Protein AF-A0A0A8EAU9-F1 (afdb_monomer)

Radius of gyration: 21.61 Å; Cα contacts (8 Å, |Δi|>4): 165; chains: 1; bounding box: 52×66×48 Å

Structure (mmCIF, N/CA/C/O backbone):
data_AF-A0A0A8EAU9-F1
#
_entry.id   AF-A0A0A8EAU9-F1
#
loop_
_atom_site.group_PDB
_atom_site.id
_atom_site.type_symbol
_atom_site.label_atom_id
_atom_site.label_alt_id
_atom_site.label_comp_id
_atom_site.label_asym_id
_atom_site.label_entity_id
_atom_site.label_seq_id
_atom_site.pdbx_PDB_ins_code
_atom_site.Cartn_x
_atom_site.Cartn_y
_atom_site.Cartn_z
_atom_site.occupancy
_atom_site.B_iso_or_equiv
_atom_site.auth_seq_id
_atom_site.auth_comp_id
_atom_site.auth_asym_id
_atom_site.auth_atom_id
_atom_site.pdbx_PDB_model_num
ATOM 1 N N . MET A 1 1 ? 15.913 -27.232 -8.525 1.00 34.59 1 MET A N 1
ATOM 2 C CA . MET A 1 1 ? 16.476 -26.809 -9.821 1.00 34.59 1 MET A CA 1
ATOM 3 C C . MET A 1 1 ? 15.479 -27.150 -10.914 1.00 34.59 1 MET A C 1
ATOM 5 O O . MET A 1 1 ? 15.459 -28.279 -11.372 1.00 34.59 1 MET A O 1
ATOM 9 N N . THR A 1 2 ? 14.594 -26.209 -11.236 1.00 22.91 2 THR A N 1
ATOM 10 C CA . THR A 1 2 ? 13.975 -26.004 -12.558 1.00 22.91 2 THR A CA 1
ATOM 11 C C . THR A 1 2 ? 13.365 -24.608 -12.467 1.00 22.91 2 THR A C 1
ATOM 13 O O . THR A 1 2 ? 12.235 -24.429 -12.021 1.00 22.91 2 THR A O 1
ATOM 16 N N . GLU A 1 3 ? 14.198 -23.602 -12.732 1.00 26.02 3 GLU A N 1
ATOM 17 C CA . GLU A 1 3 ? 13.740 -22.238 -12.963 1.00 26.02 3 GLU A CA 1
ATOM 18 C C . GLU A 1 3 ? 12.970 -22.238 -14.283 1.00 26.02 3 GLU A C 1
ATOM 20 O O . GLU A 1 3 ? 13.543 -22.488 -15.341 1.00 26.02 3 GLU A O 1
ATOM 25 N N . LEU A 1 4 ? 11.673 -21.945 -14.230 1.00 27.12 4 LEU A N 1
ATOM 26 C CA . LEU A 1 4 ? 10.969 -21.453 -15.406 1.00 27.12 4 LEU A CA 1
ATOM 27 C C . LEU A 1 4 ? 11.327 -19.973 -15.542 1.00 27.12 4 LEU A C 1
ATOM 29 O O . LEU A 1 4 ? 10.641 -19.084 -15.038 1.00 27.12 4 LEU A O 1
ATOM 33 N N . VAL A 1 5 ? 12.470 -19.732 -16.179 1.00 29.09 5 VAL A N 1
ATOM 34 C CA . VAL A 1 5 ? 12.829 -18.427 -16.727 1.00 29.09 5 VAL A CA 1
ATOM 35 C C . VAL A 1 5 ? 11.820 -18.136 -17.837 1.00 29.09 5 VAL A C 1
ATOM 37 O O . VAL A 1 5 ? 11.891 -18.722 -18.912 1.00 29.09 5 VAL A O 1
ATOM 40 N N . SER A 1 6 ? 10.843 -17.267 -17.567 1.00 34.41 6 SER A N 1
ATOM 41 C CA . SER A 1 6 ? 9.979 -16.717 -18.613 1.00 34.41 6 SER A CA 1
ATOM 42 C C . SER A 1 6 ? 10.846 -15.901 -19.570 1.00 34.41 6 SER A C 1
ATOM 44 O O . SER A 1 6 ? 11.352 -14.837 -19.206 1.00 34.41 6 SER A O 1
ATOM 46 N N . GLU A 1 7 ? 11.017 -16.399 -20.791 1.00 37.97 7 GLU A N 1
ATOM 47 C CA . GLU A 1 7 ? 11.496 -15.607 -21.918 1.00 37.97 7 GLU A CA 1
ATOM 48 C C . GLU A 1 7 ? 10.562 -14.402 -22.146 1.00 37.97 7 GLU A C 1
ATOM 50 O O . GLU A 1 7 ? 9.350 -14.487 -21.961 1.00 37.97 7 GLU A O 1
ATOM 55 N N . ALA A 1 8 ? 11.160 -13.274 -22.539 1.00 43.84 8 ALA A N 1
ATOM 56 C CA . ALA A 1 8 ? 10.579 -11.941 -22.736 1.00 43.84 8 ALA A CA 1
ATOM 57 C C . ALA A 1 8 ? 10.183 -11.182 -21.452 1.00 43.84 8 ALA A C 1
ATOM 59 O O . ALA A 1 8 ? 9.202 -11.465 -20.777 1.00 43.84 8 ALA A O 1
ATOM 60 N N . GLY A 1 9 ? 10.947 -10.125 -21.150 1.00 48.34 9 GLY A N 1
ATOM 61 C CA . GLY A 1 9 ? 10.789 -9.239 -19.995 1.00 48.34 9 GLY A CA 1
ATOM 62 C C . GLY A 1 9 ? 9.541 -8.348 -20.006 1.00 48.34 9 GLY A C 1
ATOM 63 O O . GLY A 1 9 ? 9.656 -7.173 -19.653 1.00 48.34 9 GLY A O 1
ATOM 64 N N . THR A 1 10 ? 8.378 -8.891 -20.342 1.00 50.84 10 THR A N 1
ATOM 65 C CA . THR A 1 10 ? 7.077 -8.225 -20.304 1.00 50.84 10 THR A CA 1
ATOM 66 C C . THR A 1 10 ? 6.441 -8.395 -18.919 1.00 50.84 10 THR A C 1
ATOM 68 O O . THR A 1 10 ? 6.521 -9.465 -18.323 1.00 50.84 10 THR A O 1
ATOM 71 N N . VAL A 1 11 ? 5.860 -7.331 -18.365 1.00 57.22 11 VAL A N 1
ATOM 72 C CA . VAL A 1 11 ? 5.109 -7.341 -17.095 1.00 57.22 11 VAL A CA 1
ATOM 73 C C . VAL A 1 11 ? 3.663 -6.992 -17.407 1.00 57.22 11 VAL A C 1
ATOM 75 O O . VAL A 1 11 ? 3.426 -5.942 -17.987 1.00 57.22 11 VAL A O 1
ATOM 78 N N . CYS A 1 12 ? 2.694 -7.817 -17.023 1.00 58.00 12 CYS A N 1
ATOM 79 C CA . CYS A 1 12 ? 1.294 -7.400 -17.086 1.00 58.00 12 CYS A CA 1
ATOM 80 C C . CYS A 1 12 ? 0.979 -6.475 -15.904 1.00 58.00 12 CYS A C 1
ATOM 82 O O . CYS A 1 12 ? 1.277 -6.815 -14.762 1.00 58.00 12 CYS A O 1
ATOM 84 N N . ALA A 1 13 ? 0.390 -5.315 -16.180 1.00 56.53 13 ALA A N 1
ATOM 85 C CA . ALA A 1 13 ? -0.150 -4.405 -15.179 1.00 56.53 13 ALA A CA 1
ATOM 86 C C . ALA A 1 13 ? -1.674 -4.356 -15.299 1.00 56.53 13 ALA A C 1
ATOM 88 O O . ALA A 1 13 ? -2.205 -4.355 -16.407 1.00 56.53 13 ALA A O 1
ATOM 89 N N . LEU A 1 14 ? -2.360 -4.308 -14.161 1.00 52.34 14 LEU A N 1
ATOM 90 C CA . LEU A 1 14 ? -3.796 -4.065 -14.075 1.00 52.34 14 LEU A CA 1
ATOM 91 C C . LEU A 1 14 ? -4.018 -2.558 -13.901 1.00 52.34 14 LEU A C 1
ATOM 93 O O . LEU A 1 14 ? -3.383 -1.933 -13.051 1.00 52.34 14 LEU A O 1
ATOM 97 N N . LEU A 1 15 ? -4.875 -1.969 -14.726 1.00 60.12 15 LEU A N 1
ATOM 98 C CA . LEU A 1 15 ? -5.261 -0.568 -14.644 1.00 60.12 15 LEU A CA 1
ATOM 99 C C . LEU A 1 15 ? -6.450 -0.392 -13.692 1.00 60.12 15 LEU A C 1
ATOM 101 O O . LEU A 1 15 ? -7.157 -1.344 -13.364 1.00 60.12 15 LEU A O 1
ATOM 105 N N . ALA A 1 16 ? -6.679 0.847 -13.252 1.00 49.31 16 ALA A N 1
ATOM 106 C CA . ALA A 1 16 ? -7.751 1.186 -12.312 1.00 49.31 16 ALA A CA 1
ATOM 107 C C . ALA A 1 16 ? -9.165 0.883 -12.849 1.00 49.31 16 ALA A C 1
ATOM 109 O O . ALA A 1 16 ? -10.096 0.737 -12.064 1.00 49.31 16 ALA A O 1
ATOM 110 N N . ASP A 1 17 ? -9.323 0.769 -14.169 1.00 61.16 17 ASP A N 1
ATOM 111 C CA . ASP A 1 17 ? -10.571 0.379 -14.836 1.00 61.16 17 ASP A CA 1
ATOM 112 C C . ASP A 1 17 ? -10.755 -1.148 -14.955 1.00 61.16 17 ASP A C 1
ATOM 114 O O . ASP A 1 17 ? -11.720 -1.610 -15.559 1.00 61.16 17 ASP A O 1
ATOM 118 N N . GLY A 1 18 ? -9.835 -1.940 -14.392 1.00 49.19 18 GLY A N 1
ATOM 119 C CA . GLY A 1 18 ? -9.858 -3.402 -14.436 1.00 49.19 18 GLY A CA 1
ATOM 120 C C . GLY A 1 18 ? -9.267 -4.010 -15.710 1.00 49.19 18 GLY A C 1
ATOM 121 O O . GLY A 1 18 ? -9.204 -5.234 -15.826 1.00 49.19 18 GLY A O 1
ATOM 122 N N . SER A 1 19 ? -8.800 -3.198 -16.663 1.00 58.34 19 SER A N 1
ATOM 123 C CA . SER A 1 19 ? -8.132 -3.698 -17.866 1.00 58.34 19 SER A CA 1
ATOM 124 C C . SER A 1 19 ? -6.674 -4.078 -17.594 1.00 58.34 19 SER A C 1
ATOM 126 O O . SER A 1 19 ? -6.014 -3.525 -16.716 1.00 58.34 19 SER A O 1
ATOM 128 N N . THR A 1 20 ? -6.137 -5.035 -18.354 1.00 59.50 20 THR A N 1
ATOM 129 C CA . THR A 1 20 ? -4.728 -5.441 -18.244 1.00 59.50 20 THR A CA 1
ATOM 130 C C . THR A 1 20 ? -3.912 -4.929 -19.421 1.00 59.50 20 THR A C 1
ATOM 132 O O . THR A 1 20 ? -4.303 -5.109 -20.574 1.00 59.50 20 THR A O 1
ATOM 135 N N . VAL A 1 21 ? -2.730 -4.380 -19.149 1.00 64.75 21 VAL A N 1
ATOM 136 C CA . VAL A 1 21 ? -1.766 -3.943 -20.164 1.00 64.75 21 VAL A CA 1
ATOM 137 C C . VAL A 1 21 ? -0.452 -4.696 -20.031 1.00 64.75 21 VAL A C 1
ATOM 139 O O . VAL A 1 21 ? 0.026 -4.962 -18.933 1.00 64.75 21 VAL A O 1
ATOM 142 N N . SER A 1 22 ? 0.168 -5.024 -21.161 1.00 68.44 22 SER A N 1
ATOM 143 C CA . SER A 1 22 ? 1.513 -5.600 -21.197 1.00 68.44 22 SER A CA 1
ATOM 144 C C . SER A 1 22 ? 2.565 -4.493 -21.260 1.00 68.44 22 SER A C 1
ATOM 146 O O . SER A 1 22 ? 2.610 -3.709 -22.206 1.00 68.44 22 SER A O 1
ATOM 148 N N . LEU A 1 23 ? 3.432 -4.437 -20.256 1.00 66.38 23 LEU A N 1
ATOM 149 C CA . LEU A 1 23 ? 4.527 -3.483 -20.143 1.00 66.38 23 LEU A CA 1
ATOM 150 C C . LEU A 1 23 ? 5.821 -4.106 -20.652 1.00 66.38 23 LEU A C 1
ATOM 152 O O . LEU A 1 23 ? 6.251 -5.147 -20.160 1.00 66.38 23 LEU A O 1
ATOM 156 N N . ARG A 1 24 ? 6.492 -3.420 -21.575 1.00 81.94 24 ARG A N 1
ATOM 157 C CA . ARG A 1 24 ? 7.862 -3.727 -22.008 1.00 81.94 24 ARG A CA 1
ATOM 158 C C . ARG A 1 24 ? 8.808 -2.584 -21.626 1.00 81.94 24 ARG A C 1
ATOM 160 O O . ARG A 1 24 ? 8.339 -1.459 -21.439 1.00 81.94 24 ARG A O 1
ATOM 167 N N . PRO A 1 25 ? 10.132 -2.819 -21.556 1.00 66.81 25 PRO A N 1
ATOM 168 C CA . PRO A 1 25 ? 11.096 -1.730 -21.454 1.00 66.81 25 PRO A CA 1
ATOM 169 C C . PRO A 1 25 ? 10.889 -0.690 -22.567 1.00 66.81 25 PRO A C 1
ATOM 171 O O . PRO A 1 25 ? 10.668 -1.045 -23.731 1.00 66.81 25 PRO A O 1
ATOM 174 N N . ALA A 1 26 ? 10.944 0.590 -22.196 1.00 71.56 26 ALA A N 1
ATOM 175 C CA . ALA A 1 26 ? 10.888 1.694 -23.148 1.00 71.56 26 ALA A CA 1
ATOM 176 C C . ALA A 1 26 ? 12.194 1.761 -23.954 1.00 71.56 26 ALA A C 1
ATOM 178 O O . ALA A 1 26 ? 13.281 1.622 -23.391 1.00 71.56 26 ALA A O 1
ATOM 179 N N . GLY A 1 27 ? 12.080 1.978 -25.264 1.00 79.19 27 GLY A N 1
ATOM 180 C CA . GLY A 1 27 ? 13.208 2.176 -26.173 1.00 79.19 27 GLY A CA 1
ATOM 181 C C . GLY A 1 27 ? 13.329 3.632 -26.643 1.00 79.19 27 GLY A C 1
ATOM 182 O O . GLY A 1 27 ? 12.457 4.453 -26.351 1.00 79.19 27 GLY A O 1
ATOM 183 N N . PRO A 1 28 ? 14.372 3.974 -27.422 1.00 76.56 28 PRO A N 1
ATOM 184 C CA . PRO A 1 28 ? 14.589 5.340 -27.913 1.00 76.56 28 PRO A CA 1
ATOM 185 C C . PRO A 1 28 ? 13.398 5.928 -28.691 1.00 76.56 28 PRO A C 1
ATOM 187 O O . PRO A 1 28 ? 13.113 7.118 -28.576 1.00 76.56 28 PRO A O 1
ATOM 190 N N . ALA A 1 29 ? 12.660 5.089 -29.425 1.00 84.56 29 ALA A N 1
ATOM 191 C CA . ALA A 1 29 ? 11.475 5.493 -30.186 1.00 84.56 29 ALA A CA 1
ATOM 192 C C . ALA A 1 29 ? 10.285 5.926 -29.303 1.00 84.56 29 ALA A C 1
ATOM 194 O O . ALA A 1 29 ? 9.389 6.624 -29.770 1.00 84.56 29 ALA A O 1
ATOM 195 N N . ASP A 1 30 ? 10.271 5.548 -28.021 1.00 83.88 30 ASP A N 1
ATOM 196 C CA . ASP A 1 30 ? 9.188 5.887 -27.095 1.00 83.88 30 ASP A CA 1
ATOM 197 C C . ASP A 1 30 ? 9.385 7.279 -26.447 1.00 83.88 30 ASP A C 1
ATOM 199 O O . ASP A 1 30 ? 8.501 7.754 -25.732 1.00 83.88 30 ASP A O 1
ATOM 203 N N . ARG A 1 31 ? 10.517 7.963 -26.702 1.00 70.62 31 ARG A N 1
ATOM 204 C CA . ARG A 1 31 ? 10.940 9.196 -26.005 1.00 70.62 31 ARG A CA 1
ATOM 205 C C . ARG A 1 31 ? 9.863 10.278 -25.965 1.00 70.62 31 ARG A C 1
ATOM 207 O O . ARG A 1 31 ? 9.555 10.789 -24.893 1.00 70.62 31 ARG A O 1
ATOM 214 N N . GLU A 1 32 ? 9.279 10.628 -27.106 1.00 77.62 32 GLU A N 1
ATOM 215 C CA . GLU A 1 32 ? 8.253 11.677 -27.152 1.00 77.62 32 GLU A CA 1
ATOM 216 C C . GLU A 1 32 ? 6.975 11.288 -26.409 1.00 77.62 32 GLU A C 1
ATOM 218 O O . GLU A 1 32 ? 6.353 12.125 -25.759 1.00 77.62 32 GLU A O 1
ATOM 223 N N . ARG A 1 33 ? 6.582 10.011 -26.479 1.00 76.31 33 ARG A N 1
ATOM 224 C CA . ARG A 1 33 ? 5.406 9.503 -25.762 1.00 76.31 33 ARG A CA 1
ATOM 225 C C . ARG A 1 33 ? 5.619 9.564 -24.252 1.00 76.31 33 ARG A C 1
ATOM 227 O O . ARG A 1 33 ? 4.712 9.964 -23.533 1.00 76.31 33 ARG A O 1
ATOM 234 N N . VAL A 1 34 ? 6.821 9.227 -23.786 1.00 74.56 34 VAL A N 1
ATOM 235 C CA . VAL A 1 34 ? 7.189 9.307 -22.366 1.00 74.56 34 VAL A CA 1
ATOM 236 C C . VAL A 1 34 ? 7.216 10.755 -21.870 1.00 74.56 34 VAL A C 1
ATOM 238 O O . VAL A 1 34 ? 6.764 11.012 -20.758 1.00 74.56 34 VAL A O 1
ATOM 241 N N . LEU A 1 35 ? 7.705 11.698 -22.682 1.00 72.94 35 LEU A N 1
ATOM 242 C CA . LEU A 1 35 ? 7.711 13.123 -22.330 1.00 72.94 35 LEU A CA 1
ATOM 243 C C . LEU A 1 35 ? 6.292 13.696 -22.253 1.00 72.94 35 LEU A C 1
ATOM 245 O O . LEU A 1 35 ? 5.945 14.301 -21.248 1.00 72.94 35 LEU A O 1
ATOM 249 N N . ARG A 1 36 ? 5.433 13.409 -23.239 1.00 74.00 36 ARG A N 1
ATOM 250 C CA . ARG A 1 36 ? 4.022 13.830 -23.188 1.00 74.00 36 ARG A CA 1
ATOM 251 C C . ARG A 1 36 ? 3.284 13.258 -21.981 1.00 74.00 36 ARG A C 1
ATOM 253 O O . ARG A 1 36 ? 2.495 13.963 -21.365 1.00 74.00 36 ARG A O 1
ATOM 260 N N . LEU A 1 37 ? 3.550 11.996 -21.633 1.00 73.38 37 LEU A N 1
ATOM 261 C CA . LEU A 1 37 ? 3.008 11.396 -20.415 1.00 73.38 37 LEU A CA 1
ATOM 262 C C . LEU A 1 37 ? 3.462 12.176 -19.179 1.00 73.38 37 LEU A C 1
ATOM 264 O O . LEU A 1 37 ? 2.631 12.455 -18.329 1.00 73.38 37 LEU A O 1
ATOM 268 N N . TYR A 1 38 ? 4.753 12.517 -19.092 1.00 69.38 38 TYR A N 1
ATOM 269 C CA . TYR A 1 38 ? 5.328 13.271 -17.977 1.00 69.38 38 TYR A CA 1
ATOM 270 C C . TYR A 1 38 ? 4.684 14.653 -17.818 1.00 69.38 38 TYR A C 1
ATOM 272 O O . TYR A 1 38 ? 4.267 14.997 -16.715 1.00 69.38 38 TYR A O 1
ATOM 280 N N . ASP A 1 39 ? 4.549 15.402 -18.912 1.00 73.62 39 ASP A N 1
ATOM 281 C CA . ASP A 1 39 ? 3.971 16.751 -18.898 1.00 73.62 39 ASP A CA 1
ATOM 282 C C . ASP A 1 39 ? 2.478 16.750 -18.536 1.00 73.62 39 ASP A C 1
ATOM 284 O O . ASP A 1 39 ? 1.971 17.718 -17.976 1.00 73.62 39 ASP A O 1
ATOM 288 N N . ALA A 1 40 ? 1.773 15.651 -18.822 1.00 75.12 40 ALA A N 1
ATOM 289 C CA . ALA A 1 40 ? 0.363 15.478 -18.485 1.00 75.12 40 ALA A CA 1
ATOM 290 C C . ALA A 1 40 ? 0.120 14.952 -17.054 1.00 75.12 40 ALA A C 1
ATOM 292 O O . ALA A 1 40 ? -1.034 14.850 -16.634 1.00 75.12 40 ALA A O 1
ATOM 293 N N . MET A 1 41 ? 1.162 14.578 -16.299 1.00 70.31 41 MET A N 1
ATOM 294 C CA . MET A 1 41 ? 0.986 14.027 -14.950 1.00 70.31 41 MET A CA 1
ATOM 295 C C . MET A 1 41 ? 0.563 15.113 -13.954 1.00 70.31 41 MET A C 1
ATOM 297 O O . MET A 1 41 ? 1.103 16.218 -13.941 1.00 70.31 41 MET A O 1
ATOM 301 N N . SER A 1 42 ? -0.347 14.769 -13.038 1.00 72.12 42 SER A N 1
ATOM 302 C CA . SER A 1 42 ? -0.674 15.644 -11.909 1.00 72.12 42 SER A CA 1
ATOM 303 C C . SER A 1 42 ? 0.532 15.839 -10.982 1.00 72.12 42 SER A C 1
ATOM 305 O O . SER A 1 42 ? 1.405 14.970 -10.881 1.00 72.12 42 SER A O 1
ATOM 307 N N . ALA A 1 43 ? 0.559 16.953 -10.244 1.00 68.25 43 ALA A N 1
ATOM 308 C CA . ALA A 1 43 ? 1.606 17.228 -9.258 1.00 68.25 43 ALA A CA 1
ATOM 309 C C . ALA A 1 43 ? 1.746 16.096 -8.220 1.00 68.25 43 ALA A C 1
ATOM 311 O O . ALA A 1 43 ? 2.861 15.763 -7.820 1.00 68.25 43 ALA A O 1
ATOM 312 N N . ASP A 1 44 ? 0.640 15.457 -7.837 1.00 56.16 44 ASP A N 1
ATOM 313 C CA . ASP A 1 44 ? 0.640 14.316 -6.918 1.00 56.16 44 ASP A CA 1
ATOM 314 C C . ASP A 1 44 ? 1.215 13.051 -7.557 1.00 56.16 44 ASP A C 1
ATOM 316 O O . ASP A 1 44 ? 2.005 12.343 -6.934 1.00 56.16 44 ASP A O 1
ATOM 320 N N . SER A 1 45 ? 0.907 12.795 -8.830 1.00 61.53 45 SER A N 1
ATOM 321 C CA . SER A 1 45 ? 1.493 11.667 -9.562 1.00 61.53 45 SER A CA 1
ATOM 322 C C . SER A 1 45 ? 2.998 11.845 -9.762 1.00 61.53 45 SER A C 1
ATOM 324 O O . SER A 1 45 ? 3.759 10.886 -9.630 1.00 61.53 45 SER A O 1
ATOM 326 N N . LEU A 1 46 ? 3.452 13.078 -10.008 1.00 61.06 46 LEU A N 1
ATOM 327 C CA . LEU A 1 46 ? 4.876 13.411 -10.060 1.00 61.06 46 LEU A CA 1
ATOM 328 C C . LEU A 1 46 ? 5.554 13.186 -8.703 1.00 61.06 46 LEU A C 1
ATOM 330 O O . LEU A 1 46 ? 6.637 12.609 -8.665 1.00 61.06 46 LEU A O 1
ATOM 334 N N . ARG A 1 47 ? 4.907 13.556 -7.589 1.00 55.94 47 ARG A N 1
ATOM 335 C CA . ARG A 1 47 ? 5.405 13.294 -6.223 1.00 55.94 47 ARG A CA 1
ATOM 336 C C . ARG A 1 47 ? 5.465 11.800 -5.888 1.00 55.94 47 ARG A C 1
ATOM 338 O O . ARG A 1 47 ? 6.406 11.363 -5.232 1.00 55.94 47 ARG A O 1
ATOM 345 N N . ASN A 1 48 ? 4.503 11.006 -6.355 1.00 49.31 48 ASN A N 1
ATOM 346 C CA . ASN A 1 48 ? 4.406 9.578 -6.030 1.00 49.31 48 ASN A CA 1
ATOM 347 C C . ASN A 1 48 ? 5.270 8.680 -6.939 1.00 49.31 48 ASN A C 1
ATOM 349 O O . ASN A 1 48 ? 5.669 7.587 -6.535 1.00 49.31 48 ASN A O 1
ATOM 353 N N . ARG A 1 49 ? 5.651 9.153 -8.135 1.00 53.41 49 ARG A N 1
ATOM 354 C CA . ARG A 1 49 ? 6.513 8.438 -9.102 1.00 53.41 49 ARG A CA 1
ATOM 355 C C . ARG A 1 49 ? 7.886 8.035 -8.545 1.00 53.41 49 ARG A C 1
ATOM 357 O O . ARG A 1 49 ? 8.538 7.138 -9.076 1.00 53.41 49 ARG A O 1
ATOM 364 N N . PHE A 1 50 ? 8.348 8.666 -7.473 1.00 45.19 50 PHE A N 1
ATOM 365 C CA . PHE A 1 50 ? 9.661 8.391 -6.888 1.00 45.19 50 PHE A CA 1
ATOM 366 C C . PHE A 1 50 ? 9.743 7.052 -6.139 1.00 45.19 50 PHE A C 1
ATOM 368 O O . PHE A 1 50 ? 10.842 6.491 -6.026 1.00 45.19 50 PHE A O 1
ATOM 375 N N . PHE A 1 51 ? 8.600 6.497 -5.724 1.00 41.84 51 PHE A N 1
ATOM 376 C CA . PHE A 1 51 ? 8.519 5.200 -5.049 1.00 41.84 51 PHE A CA 1
ATOM 377 C C . PHE A 1 51 ? 8.571 4.016 -6.026 1.00 41.84 51 PHE A C 1
ATOM 379 O O . PHE A 1 51 ? 9.158 2.989 -5.703 1.00 41.84 51 PHE A O 1
ATOM 386 N N . MET A 1 52 ? 8.129 4.191 -7.275 1.00 36.91 52 MET A N 1
ATOM 387 C CA . MET A 1 52 ? 8.211 3.159 -8.313 1.00 36.91 52 MET A CA 1
ATOM 388 C C . MET A 1 52 ? 9.263 3.489 -9.368 1.00 36.91 52 MET A C 1
ATOM 390 O O . MET A 1 52 ? 8.993 4.221 -10.307 1.00 36.91 52 MET A O 1
ATOM 394 N N . VAL A 1 53 ? 10.452 2.893 -9.257 1.00 32.16 53 VAL A N 1
ATOM 395 C CA . VAL A 1 53 ? 11.231 2.440 -10.430 1.00 32.16 53 VAL A CA 1
ATOM 396 C C . VAL A 1 53 ? 12.173 1.347 -9.935 1.00 32.16 53 VAL A C 1
ATOM 398 O O . VAL A 1 53 ? 13.103 1.654 -9.201 1.00 32.16 53 VAL A O 1
ATOM 401 N N . SER A 1 54 ? 11.947 0.098 -10.340 1.00 39.28 54 SER A N 1
ATOM 402 C CA . SER A 1 54 ? 12.967 -0.907 -10.693 1.00 39.28 54 SER A CA 1
ATOM 403 C C . SER A 1 54 ? 12.496 -2.317 -10.334 1.00 39.28 54 SER A C 1
ATOM 405 O O . SER A 1 54 ? 12.080 -2.589 -9.213 1.00 39.28 54 SER A O 1
ATOM 407 N N . ARG A 1 55 ? 12.671 -3.245 -11.283 1.00 41.41 55 ARG A N 1
ATOM 408 C CA . ARG A 1 55 ? 12.446 -4.697 -11.141 1.00 41.41 55 ARG A CA 1
ATOM 409 C C . ARG A 1 55 ? 13.420 -5.376 -10.150 1.00 41.41 55 ARG A C 1
ATOM 411 O O . ARG A 1 55 ? 13.417 -6.597 -10.056 1.00 41.41 55 ARG A O 1
ATOM 418 N N . ARG A 1 56 ? 14.255 -4.600 -9.442 1.00 41.22 56 ARG A N 1
ATOM 419 C CA . ARG A 1 56 ? 15.163 -4.966 -8.332 1.00 41.22 56 ARG A CA 1
ATOM 420 C C . ARG A 1 56 ? 15.380 -3.729 -7.448 1.00 41.22 56 ARG A C 1
ATOM 422 O O . ARG A 1 56 ? 15.511 -2.639 -8.004 1.00 41.22 56 ARG A O 1
ATOM 429 N N . HIS A 1 57 ? 15.400 -3.850 -6.122 1.00 51.69 57 HIS A N 1
ATOM 430 C CA . HIS A 1 57 ? 15.421 -2.696 -5.209 1.00 51.69 57 HIS A CA 1
ATOM 431 C C . HIS A 1 57 ? 16.545 -1.694 -5.554 1.00 51.69 57 HIS A C 1
ATOM 433 O O . HIS A 1 57 ? 17.714 -2.061 -5.655 1.00 51.69 57 HIS A O 1
ATOM 439 N N . LYS A 1 58 ? 16.208 -0.399 -5.703 1.00 53.06 58 LYS A N 1
ATOM 440 C CA . LYS A 1 58 ? 17.176 0.694 -5.968 1.00 53.06 58 LYS A CA 1
ATOM 441 C C . LYS A 1 58 ? 18.284 0.777 -4.896 1.00 53.06 58 LYS A C 1
ATOM 443 O O . LYS A 1 58 ? 19.397 1.223 -5.183 1.00 53.06 58 LYS A O 1
ATOM 448 N N . THR A 1 59 ? 17.979 0.318 -3.681 1.00 49.44 59 THR A N 1
ATOM 449 C CA . THR A 1 59 ? 18.892 0.241 -2.532 1.00 49.44 59 THR A CA 1
ATOM 450 C C . THR A 1 59 ? 19.954 -0.850 -2.696 1.00 49.44 59 THR A C 1
ATOM 452 O O . THR A 1 59 ? 21.104 -0.620 -2.344 1.00 49.44 59 THR A O 1
ATOM 455 N N . GLU A 1 60 ? 19.631 -1.992 -3.315 1.00 46.38 60 GLU A N 1
ATOM 456 C CA . GLU A 1 60 ? 20.553 -3.141 -3.447 1.00 46.38 60 GLU A CA 1
ATOM 457 C C . GLU A 1 60 ? 21.760 -2.860 -4.355 1.00 46.38 60 GLU A C 1
ATOM 459 O O . GLU A 1 60 ? 22.798 -3.498 -4.223 1.00 46.38 60 GLU A O 1
ATOM 464 N N . ARG A 1 61 ? 21.659 -1.881 -5.265 1.00 50.84 61 ARG A N 1
ATOM 465 C CA . ARG A 1 61 ? 22.796 -1.396 -6.075 1.00 50.84 61 ARG A CA 1
ATOM 466 C C . ARG A 1 61 ? 23.391 -0.084 -5.559 1.00 50.84 61 ARG A C 1
ATOM 468 O O . ARG A 1 61 ? 24.292 0.476 -6.183 1.00 50.84 61 ARG A O 1
ATOM 475 N N . GLY A 1 62 ? 22.870 0.425 -4.441 1.00 58.91 62 GLY A N 1
ATOM 476 C CA . GLY A 1 62 ? 23.221 1.720 -3.867 1.00 58.91 62 GLY A CA 1
ATOM 477 C C . GLY A 1 62 ? 23.048 2.879 -4.852 1.00 58.91 62 GLY A C 1
ATOM 478 O O . GLY A 1 62 ? 23.885 3.778 -4.868 1.00 58.91 62 GLY A O 1
ATOM 479 N N . GLY A 1 63 ? 22.009 2.829 -5.696 1.00 64.31 63 GLY A N 1
ATOM 480 C CA . GLY A 1 63 ? 21.671 3.878 -6.669 1.00 64.31 63 GLY A CA 1
ATOM 481 C C . GLY A 1 63 ? 20.884 5.046 -6.067 1.00 64.31 63 GLY A C 1
ATOM 482 O O . GLY A 1 63 ? 20.466 5.947 -6.789 1.00 64.31 63 GLY A O 1
ATOM 483 N N . VAL A 1 64 ? 20.652 5.017 -4.752 1.00 69.50 64 VAL A N 1
ATOM 484 C CA . VAL A 1 64 ? 19.949 6.052 -3.992 1.00 69.50 64 VAL A CA 1
ATOM 485 C C . VAL A 1 64 ? 20.879 6.533 -2.892 1.00 69.50 64 VAL A C 1
ATOM 487 O O . VAL A 1 64 ? 21.300 5.746 -2.048 1.00 69.50 64 VAL A O 1
ATOM 490 N N . LEU A 1 65 ? 21.188 7.826 -2.909 1.00 73.31 65 LEU A N 1
ATOM 491 C CA . LEU A 1 65 ? 21.938 8.502 -1.858 1.00 73.31 65 LEU A CA 1
ATOM 492 C C . LEU A 1 65 ? 20.993 9.481 -1.159 1.00 73.31 65 LEU A C 1
ATOM 494 O O . LEU A 1 65 ? 20.337 10.291 -1.814 1.00 73.31 65 LEU A O 1
ATOM 498 N N . LEU A 1 66 ? 20.895 9.361 0.163 1.00 80.62 66 LEU A N 1
ATOM 499 C CA . LEU A 1 66 ? 19.995 10.143 1.010 1.00 80.62 66 LEU A CA 1
ATOM 500 C C . LEU A 1 66 ? 20.789 11.130 1.878 1.00 80.62 66 LEU A C 1
ATOM 502 O O . LEU A 1 66 ? 22.015 11.096 1.927 1.00 80.62 66 LEU A O 1
ATOM 506 N N . ASP A 1 67 ? 20.066 12.035 2.534 1.00 75.81 67 ASP A N 1
ATOM 507 C CA . ASP A 1 67 ? 20.568 13.045 3.476 1.00 75.81 67 ASP A CA 1
ATOM 508 C C . ASP A 1 67 ? 21.644 13.981 2.901 1.00 75.81 67 ASP A C 1
ATOM 510 O O . ASP A 1 67 ? 22.498 14.507 3.618 1.00 75.81 67 ASP A O 1
ATOM 514 N N . LEU A 1 68 ? 21.584 14.240 1.592 1.00 80.75 68 LEU A N 1
ATOM 515 C CA . LEU A 1 68 ? 22.505 15.139 0.904 1.00 80.75 68 LEU A CA 1
ATOM 516 C C . LEU A 1 68 ? 22.212 16.592 1.287 1.00 80.75 68 LEU A C 1
ATOM 518 O O . LEU A 1 68 ? 21.254 17.208 0.816 1.00 80.75 68 LEU A O 1
ATOM 522 N N . ARG A 1 69 ? 23.055 17.155 2.153 1.00 81.38 69 ARG A N 1
ATOM 523 C CA . ARG A 1 69 ? 22.900 18.530 2.637 1.00 81.38 69 ARG A CA 1
ATOM 524 C C . ARG A 1 69 ? 23.616 19.520 1.725 1.00 81.38 69 ARG A C 1
ATOM 526 O O . ARG A 1 69 ? 24.840 19.631 1.727 1.00 81.38 69 ARG A O 1
ATOM 533 N N . GLY A 1 70 ? 22.818 20.272 0.972 1.00 80.00 70 GLY A N 1
ATOM 534 C CA . GLY A 1 70 ? 23.288 21.364 0.125 1.00 80.00 70 GLY A CA 1
ATOM 535 C C . GLY A 1 70 ? 23.944 20.911 -1.181 1.00 80.00 70 GLY A C 1
ATOM 536 O O . GLY A 1 70 ? 24.189 19.733 -1.440 1.00 80.00 70 GLY A O 1
ATOM 537 N N . ALA A 1 71 ? 24.242 21.890 -2.035 1.00 81.12 71 ALA A N 1
ATOM 538 C CA . ALA A 1 71 ? 24.672 21.644 -3.409 1.00 81.12 71 ALA A CA 1
ATOM 539 C C . ALA A 1 71 ? 26.020 20.906 -3.521 1.00 81.12 71 AL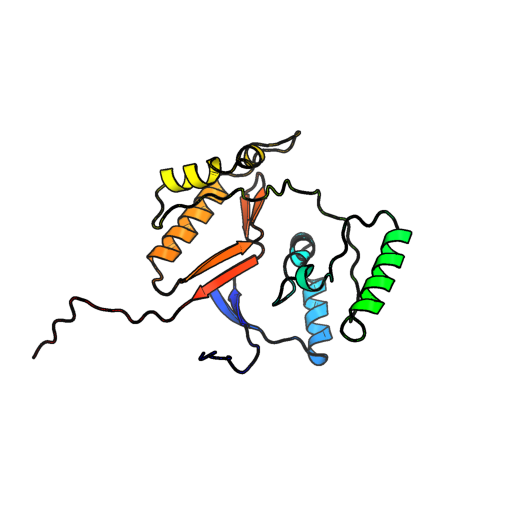A A C 1
ATOM 541 O O . ALA A 1 71 ? 26.264 20.208 -4.504 1.00 81.12 71 ALA A O 1
ATOM 542 N N . HIS A 1 72 ? 26.906 21.047 -2.529 1.00 83.12 72 HIS A N 1
ATOM 543 C CA . HIS A 1 72 ? 28.187 20.341 -2.523 1.00 83.12 72 HIS A CA 1
ATOM 544 C C . HIS A 1 72 ? 27.999 18.828 -2.335 1.00 83.12 72 HIS A C 1
ATOM 546 O O . HIS A 1 72 ? 28.524 18.058 -3.136 1.00 83.12 72 HIS A O 1
ATOM 552 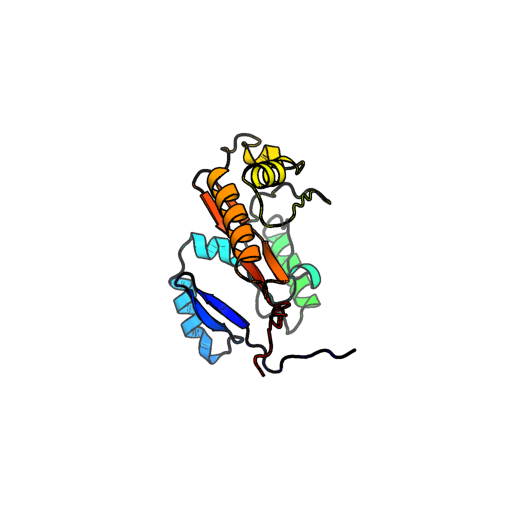N N . ALA A 1 73 ? 27.181 18.409 -1.361 1.00 75.56 73 ALA A N 1
ATOM 553 C CA . ALA A 1 73 ? 26.884 16.996 -1.118 1.00 75.56 73 ALA A CA 1
ATOM 554 C C . ALA A 1 73 ? 26.249 16.327 -2.346 1.00 75.56 73 ALA A C 1
ATOM 556 O O . ALA A 1 73 ? 26.630 15.220 -2.717 1.00 75.56 73 ALA A O 1
ATOM 557 N N . VAL A 1 74 ? 25.349 17.038 -3.033 1.00 78.19 74 VAL A N 1
ATOM 558 C CA . VAL A 1 74 ? 24.722 16.572 -4.280 1.00 78.19 74 VAL A CA 1
ATOM 559 C C . VAL A 1 74 ? 25.749 16.340 -5.392 1.00 78.19 74 VAL A C 1
ATOM 561 O O . VAL A 1 74 ? 25.718 15.305 -6.056 1.00 78.19 74 VAL A O 1
ATOM 564 N N . ARG A 1 75 ? 26.691 17.270 -5.592 1.00 84.50 75 ARG A N 1
ATOM 565 C CA . ARG A 1 75 ? 27.740 17.124 -6.617 1.00 84.50 75 ARG A CA 1
ATOM 566 C C . ARG A 1 75 ? 28.675 15.952 -6.327 1.00 84.50 75 ARG A C 1
ATOM 568 O O . ARG A 1 75 ? 29.052 15.237 -7.253 1.00 84.50 75 ARG A O 1
ATOM 575 N N . THR A 1 76 ? 29.034 15.746 -5.063 1.00 82.88 76 THR A N 1
ATOM 576 C CA . THR A 1 76 ? 29.872 14.615 -4.643 1.00 82.88 76 THR A CA 1
ATOM 577 C C . THR A 1 76 ? 29.147 13.286 -4.854 1.00 82.88 76 THR A C 1
ATOM 579 O O . THR A 1 76 ? 29.705 12.378 -5.465 1.00 82.88 76 THR A O 1
ATOM 582 N N . ALA A 1 77 ? 27.875 13.209 -4.456 1.00 81.81 77 ALA A N 1
ATOM 583 C CA . ALA A 1 77 ? 27.013 12.048 -4.665 1.00 81.81 77 ALA A CA 1
ATOM 584 C C . ALA A 1 77 ? 26.861 11.676 -6.149 1.00 81.81 77 ALA A C 1
ATOM 586 O O . ALA A 1 77 ? 26.951 10.507 -6.514 1.00 81.81 77 ALA A O 1
ATOM 587 N N . TYR A 1 78 ? 26.683 12.670 -7.024 1.00 81.88 78 TYR A N 1
ATOM 588 C CA . TYR A 1 78 ? 26.595 12.443 -8.467 1.00 81.88 78 TYR A CA 1
ATOM 589 C C . TYR A 1 78 ? 27.868 11.798 -9.034 1.00 81.88 78 TYR A C 1
ATOM 591 O O . TYR A 1 78 ? 27.791 10.858 -9.826 1.00 81.88 78 TYR A O 1
ATOM 599 N N . ARG A 1 79 ? 29.045 12.284 -8.618 1.00 85.06 79 ARG A N 1
ATOM 600 C CA . ARG A 1 79 ? 30.337 11.734 -9.056 1.00 85.06 79 ARG A CA 1
ATOM 601 C C . ARG A 1 79 ? 30.539 10.301 -8.564 1.00 85.06 79 ARG A C 1
ATOM 603 O O . ARG A 1 79 ? 30.963 9.469 -9.359 1.00 85.06 79 ARG A O 1
ATOM 610 N N . ASP A 1 80 ? 30.189 10.014 -7.309 1.00 81.62 80 ASP A N 1
ATOM 611 C CA . ASP A 1 80 ? 30.252 8.656 -6.746 1.00 81.62 80 ASP A CA 1
ATOM 612 C C . ASP A 1 80 ? 29.360 7.678 -7.523 1.00 81.6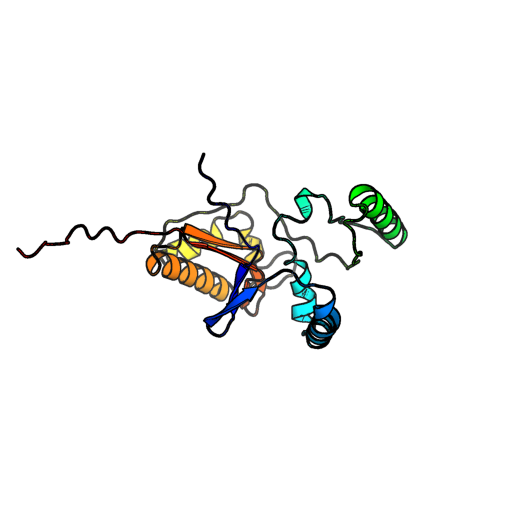2 80 ASP A C 1
ATOM 614 O O . ASP A 1 80 ? 29.819 6.633 -7.986 1.00 81.62 80 ASP A O 1
ATOM 618 N N . LEU A 1 81 ? 28.099 8.056 -7.758 1.00 78.75 81 LEU A N 1
ATOM 619 C CA . LEU A 1 81 ? 27.163 7.237 -8.528 1.00 78.75 81 LEU A CA 1
ATOM 620 C C . LEU A 1 81 ? 27.651 7.009 -9.959 1.00 78.75 81 LEU A C 1
ATOM 622 O O . LEU A 1 81 ? 27.571 5.887 -10.450 1.00 78.75 81 LEU A O 1
ATOM 626 N N . THR A 1 82 ? 28.210 8.038 -10.601 1.00 81.19 82 THR A N 1
ATOM 627 C CA . THR A 1 82 ? 28.758 7.922 -11.961 1.00 81.19 82 THR A CA 1
ATOM 628 C C . THR A 1 82 ? 29.935 6.948 -11.999 1.00 81.19 82 THR A C 1
ATOM 630 O O . THR A 1 82 ? 29.999 6.100 -12.885 1.00 81.19 82 THR A O 1
ATOM 633 N N . ALA A 1 83 ? 30.840 7.018 -11.019 1.00 80.50 83 ALA A N 1
ATOM 634 C CA . ALA A 1 83 ? 31.982 6.112 -10.926 1.00 80.50 83 ALA A CA 1
ATOM 635 C C . ALA A 1 83 ? 31.551 4.656 -10.680 1.00 80.50 83 ALA A C 1
ATOM 637 O O . ALA A 1 83 ? 32.120 3.736 -11.262 1.00 80.50 83 ALA A O 1
ATOM 638 N N . ARG A 1 84 ? 30.525 4.442 -9.848 1.00 74.94 84 ARG A N 1
ATOM 639 C CA . ARG A 1 84 ? 30.046 3.103 -9.469 1.00 74.94 84 ARG A CA 1
ATOM 640 C C . ARG A 1 84 ? 29.158 2.443 -10.517 1.00 74.94 84 ARG A C 1
ATOM 642 O O . ARG A 1 84 ? 29.230 1.233 -10.707 1.00 74.94 84 ARG A O 1
ATOM 649 N N . LEU A 1 85 ? 28.276 3.214 -11.147 1.00 74.38 85 LEU A N 1
ATOM 650 C CA . LEU A 1 85 ? 27.269 2.703 -12.080 1.00 74.38 85 LEU A CA 1
ATOM 651 C C . LEU A 1 85 ? 27.736 2.778 -13.540 1.00 74.38 85 LEU A C 1
ATOM 653 O O . LEU A 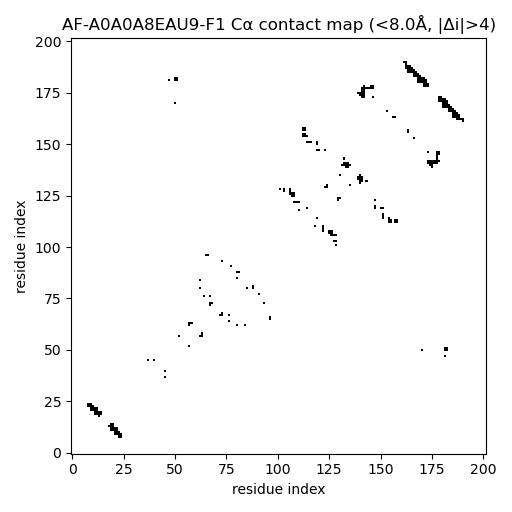1 85 ? 27.204 2.053 -14.384 1.00 74.38 85 LEU A O 1
ATOM 657 N N . GLY A 1 86 ? 28.735 3.612 -13.844 1.00 78.44 86 GLY A N 1
ATOM 658 C CA . GLY A 1 86 ? 29.365 3.687 -15.158 1.00 78.44 86 GLY A CA 1
ATOM 659 C C . GLY A 1 86 ? 28.350 3.903 -16.294 1.00 78.44 86 GLY A C 1
ATOM 660 O O . GLY A 1 86 ? 27.405 4.678 -16.130 1.00 78.44 86 GLY A O 1
ATOM 661 N N . PRO A 1 87 ? 28.484 3.197 -17.435 1.00 73.38 87 PRO A N 1
ATOM 662 C CA . PRO A 1 87 ? 27.579 3.327 -18.585 1.00 73.38 87 PRO A CA 1
ATOM 663 C C . PRO A 1 87 ? 26.106 2.997 -18.296 1.00 73.38 87 PRO A C 1
ATOM 665 O O . PRO A 1 87 ? 25.237 3.337 -19.095 1.00 73.38 87 PRO A O 1
ATOM 668 N N . ALA A 1 88 ? 25.805 2.332 -17.175 1.00 65.25 88 ALA A N 1
ATOM 669 C CA . ALA A 1 88 ? 24.431 2.040 -16.777 1.00 65.25 88 ALA A CA 1
ATOM 670 C C . ALA A 1 88 ? 23.706 3.266 -16.189 1.00 65.25 88 ALA A C 1
ATOM 672 O O . ALA A 1 88 ? 22.480 3.249 -16.066 1.00 65.25 88 ALA A O 1
ATOM 673 N N . MET A 1 89 ? 24.433 4.325 -15.816 1.00 65.44 89 MET A N 1
ATOM 674 C CA . MET A 1 89 ? 23.850 5.570 -15.324 1.00 65.44 89 MET A CA 1
ATOM 675 C C . MET A 1 89 ? 23.498 6.493 -16.492 1.00 65.44 89 MET A C 1
ATOM 677 O O . MET A 1 89 ? 24.337 7.216 -17.017 1.00 65.44 89 MET A O 1
ATOM 681 N N . THR A 1 90 ? 22.224 6.501 -16.876 1.00 64.94 90 THR A N 1
ATOM 682 C CA . THR A 1 90 ? 21.711 7.359 -17.957 1.00 64.94 90 THR A CA 1
ATOM 683 C C . THR A 1 90 ? 21.371 8.784 -17.505 1.00 64.94 90 THR A C 1
ATOM 685 O O . THR A 1 90 ? 21.112 9.645 -18.340 1.00 64.94 90 THR A O 1
ATOM 688 N N . GLY A 1 91 ? 21.346 9.050 -16.195 1.00 63.44 91 GLY A N 1
ATOM 689 C CA . GLY A 1 91 ? 21.074 10.369 -15.617 1.00 63.44 91 GLY A CA 1
ATOM 690 C C . GLY A 1 91 ? 20.864 10.317 -14.101 1.00 63.44 91 GLY A C 1
ATOM 691 O O . GLY A 1 91 ? 20.802 9.237 -13.514 1.00 63.44 91 GLY A O 1
ATOM 692 N N . ALA A 1 92 ? 20.740 11.488 -13.468 1.00 65.50 92 ALA A N 1
ATOM 693 C CA . ALA A 1 92 ? 20.405 11.625 -12.050 1.00 65.50 92 ALA A CA 1
ATOM 694 C C . ALA A 1 92 ? 19.270 12.628 -11.848 1.00 65.50 92 ALA A C 1
ATOM 696 O O . ALA A 1 92 ? 19.164 13.615 -12.573 1.00 65.50 92 ALA A O 1
ATOM 697 N N . LEU A 1 93 ? 18.464 12.394 -10.816 1.00 68.06 93 LEU A N 1
ATOM 698 C CA . LEU A 1 93 ? 17.399 13.287 -10.382 1.00 68.06 93 LEU A CA 1
ATOM 699 C C . LEU A 1 93 ? 17.629 13.633 -8.912 1.00 68.06 93 LEU A C 1
ATOM 701 O O . LEU A 1 93 ? 17.826 12.742 -8.088 1.00 68.06 93 LEU A O 1
ATOM 705 N N . VAL A 1 94 ? 17.626 14.925 -8.596 1.00 69.00 94 VAL A N 1
ATOM 706 C CA . VAL A 1 94 ? 17.820 15.438 -7.236 1.00 69.00 94 VAL A CA 1
ATOM 707 C C . VAL A 1 94 ? 16.487 15.977 -6.754 1.00 69.00 94 VAL A C 1
ATOM 709 O O . VAL A 1 94 ? 15.881 16.808 -7.426 1.00 69.00 94 VAL A O 1
ATOM 712 N N . GLN A 1 95 ? 16.038 15.512 -5.593 1.00 59.88 95 GLN A N 1
ATOM 713 C CA . GLN A 1 95 ? 14.772 15.932 -5.006 1.00 59.88 95 GLN A CA 1
ATOM 714 C C . GLN A 1 95 ? 14.917 16.205 -3.505 1.00 59.88 95 GLN A C 1
ATOM 716 O O . GLN A 1 95 ? 15.772 15.593 -2.855 1.00 59.88 95 GLN A O 1
ATOM 721 N N . PRO A 1 96 ? 14.077 17.085 -2.933 1.00 63.03 96 PRO A N 1
ATOM 722 C CA . PRO A 1 96 ? 13.929 17.188 -1.489 1.00 63.03 96 PRO A CA 1
ATOM 723 C C . PRO A 1 96 ? 13.502 15.842 -0.898 1.00 63.03 96 PRO A C 1
ATOM 725 O O . PRO A 1 96 ? 12.618 15.173 -1.433 1.00 63.03 96 PRO A O 1
ATOM 728 N N . MET A 1 97 ? 14.112 15.444 0.217 1.00 58.94 97 MET A N 1
ATOM 729 C CA . MET A 1 97 ? 13.651 14.263 0.941 1.00 58.94 97 MET A CA 1
ATOM 730 C C . MET A 1 97 ? 12.279 14.526 1.555 1.00 58.94 97 MET A C 1
ATOM 732 O O . MET A 1 97 ? 12.072 15.548 2.215 1.00 58.94 97 MET A O 1
ATOM 736 N N . ALA A 1 98 ? 11.365 13.567 1.396 1.00 60.25 98 ALA A N 1
ATOM 737 C CA . ALA A 1 98 ? 10.183 13.503 2.240 1.00 60.25 98 ALA A CA 1
ATOM 738 C C . ALA A 1 98 ? 10.613 13.407 3.712 1.00 60.25 98 ALA A C 1
ATOM 740 O O . ALA A 1 98 ? 11.678 12.868 4.035 1.00 60.25 98 ALA A O 1
ATOM 741 N N . ARG A 1 99 ? 9.788 13.944 4.617 1.00 56.34 99 ARG A N 1
ATOM 742 C CA . ARG A 1 99 ? 10.044 13.848 6.057 1.00 56.34 99 ARG A CA 1
ATOM 743 C C . ARG A 1 99 ? 10.200 12.369 6.420 1.00 56.34 99 ARG A C 1
ATOM 745 O O . ARG A 1 99 ? 9.332 11.574 6.072 1.00 56.34 99 ARG A O 1
ATOM 752 N N . ARG A 1 100 ? 11.300 12.007 7.092 1.00 54.28 100 ARG A N 1
ATOM 753 C CA . ARG A 1 100 ? 11.533 10.624 7.534 1.00 54.28 100 ARG A CA 1
ATOM 754 C C . ARG A 1 100 ? 10.326 10.147 8.352 1.00 54.28 100 ARG A C 1
ATOM 756 O O . ARG A 1 100 ? 9.972 10.785 9.345 1.00 54.28 100 ARG A O 1
ATOM 763 N N . GLY A 1 101 ? 9.705 9.055 7.909 1.00 55.03 101 GLY A N 1
ATOM 764 C CA . GLY A 1 101 ? 8.805 8.260 8.738 1.00 55.03 101 GLY A CA 1
ATOM 765 C C . GLY A 1 101 ? 9.610 7.467 9.76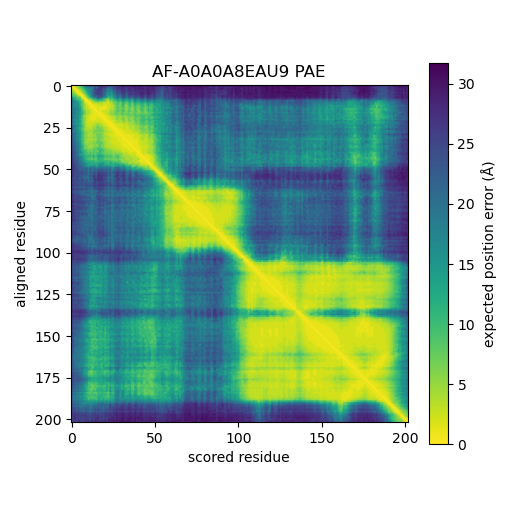7 1.00 55.03 101 GLY A C 1
ATOM 766 O O . GLY A 1 101 ? 10.817 7.272 9.605 1.00 55.03 101 GLY A O 1
ATOM 767 N N . THR A 1 102 ? 8.963 7.036 10.844 1.00 51.81 102 THR A N 1
ATOM 768 C CA . THR A 1 102 ? 9.591 6.141 11.819 1.00 51.81 102 THR A CA 1
ATOM 769 C C . THR A 1 102 ? 9.571 4.725 11.248 1.00 51.81 102 THR A C 1
ATOM 771 O O . THR A 1 102 ? 8.536 4.069 11.272 1.00 51.81 102 THR A O 1
ATOM 774 N N . GLU A 1 103 ? 10.698 4.258 10.718 1.00 52.91 103 GLU A N 1
ATOM 775 C CA . GLU A 1 103 ? 10.874 2.856 10.329 1.00 52.91 103 GLU A CA 1
ATOM 776 C C . GLU A 1 103 ? 11.382 2.084 11.556 1.00 52.91 103 GLU A C 1
ATOM 778 O O . GLU A 1 103 ? 12.508 2.295 12.013 1.00 52.91 103 GLU A O 1
ATOM 783 N N . LEU A 1 104 ? 10.524 1.253 12.157 1.00 58.50 104 LEU A N 1
ATOM 784 C CA . LEU A 1 104 ? 10.897 0.395 13.283 1.00 58.50 104 LEU A CA 1
ATOM 785 C C . LEU A 1 104 ? 11.261 -0.993 12.762 1.00 58.50 104 LEU A C 1
ATOM 787 O O . LEU A 1 104 ? 10.434 -1.691 12.180 1.00 58.50 104 LEU A O 1
ATOM 791 N N . LEU A 1 105 ? 12.503 -1.406 13.010 1.00 51.47 105 LEU A N 1
ATOM 792 C CA . LEU A 1 105 ? 12.964 -2.755 12.693 1.00 51.47 105 LEU A CA 1
ATOM 793 C C . LEU A 1 105 ? 12.113 -3.791 13.450 1.00 51.47 105 LEU A C 1
ATOM 795 O O . LEU A 1 105 ? 11.912 -3.675 14.663 1.00 51.47 105 LEU A O 1
ATOM 799 N N . ALA A 1 106 ? 11.648 -4.813 12.725 1.00 59.16 106 ALA A N 1
ATOM 800 C CA . ALA A 1 106 ? 10.862 -5.933 13.247 1.00 59.16 106 ALA A CA 1
ATOM 801 C C . ALA A 1 106 ? 9.510 -5.549 13.890 1.00 59.16 106 ALA A C 1
ATOM 803 O O . ALA A 1 106 ? 9.072 -6.192 14.842 1.00 59.16 106 ALA A O 1
ATOM 804 N N . ASP A 1 107 ? 8.830 -4.526 13.366 1.00 78.88 107 ASP A N 1
ATOM 805 C CA . ASP A 1 107 ? 7.460 -4.173 13.758 1.00 78.88 107 ASP A CA 1
ATOM 806 C C . ASP A 1 107 ? 6.421 -4.778 12.792 1.00 78.88 107 ASP A C 1
ATOM 808 O O . ASP A 1 107 ? 6.044 -4.159 11.802 1.00 78.88 107 ASP A O 1
ATOM 812 N N . HIS A 1 108 ? 6.010 -6.027 13.037 1.00 79.88 108 HIS A N 1
ATOM 813 C CA . HIS A 1 108 ? 5.114 -6.784 12.151 1.00 79.88 108 HIS A CA 1
ATOM 814 C C . HIS A 1 108 ? 3.958 -7.403 12.943 1.00 79.88 108 HIS A C 1
ATOM 816 O O . HIS A 1 108 ? 4.142 -7.859 14.071 1.00 79.88 108 HIS A O 1
ATOM 822 N N . ALA A 1 109 ? 2.788 -7.493 12.313 1.00 84.62 109 ALA A N 1
ATOM 823 C CA . ALA A 1 109 ? 1.635 -8.238 12.802 1.00 84.62 109 ALA A CA 1
ATOM 824 C C . ALA A 1 109 ? 1.105 -9.150 11.686 1.00 84.62 109 ALA A C 1
ATOM 826 O O . ALA A 1 109 ? 1.240 -8.832 10.505 1.00 84.62 109 ALA A O 1
ATOM 827 N N . ALA A 1 110 ? 0.523 -10.290 12.057 1.00 84.88 110 ALA A N 1
ATOM 828 C CA . ALA A 1 110 ? -0.022 -11.255 11.108 1.00 84.88 110 ALA A CA 1
ATOM 829 C C . ALA A 1 110 ? -1.315 -11.886 11.638 1.00 84.88 110 ALA A C 1
ATOM 831 O O . ALA A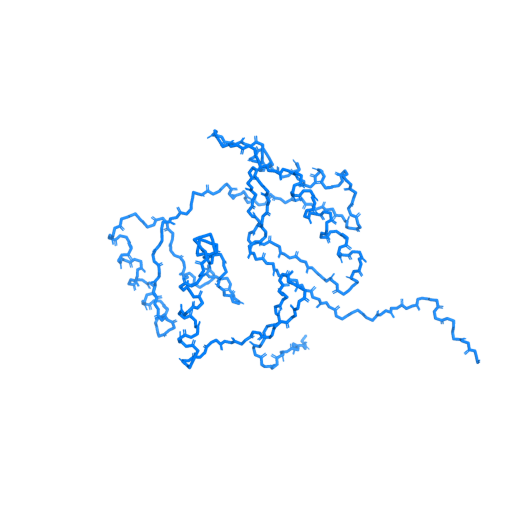 1 110 ? -1.470 -12.107 12.843 1.00 84.88 110 ALA A O 1
ATOM 832 N N . ARG A 1 111 ? -2.227 -12.188 10.716 1.00 87.19 111 ARG A N 1
ATOM 833 C CA . ARG A 1 111 ? -3.482 -12.920 10.921 1.00 87.19 111 ARG A CA 1
ATOM 834 C C . ARG A 1 111 ? -3.733 -13.794 9.694 1.00 87.19 111 ARG A C 1
ATOM 836 O O . ARG A 1 111 ? -3.118 -13.580 8.648 1.00 87.19 111 ARG A O 1
ATOM 843 N N . LEU A 1 112 ? -4.593 -14.795 9.840 1.00 82.31 112 LEU A N 1
ATOM 844 C CA . LEU A 1 112 ? -4.991 -15.665 8.736 1.00 82.31 112 LEU A CA 1
ATOM 845 C C . LEU A 1 112 ? -6.221 -15.078 8.049 1.00 82.31 112 LEU A C 1
ATOM 847 O O . LEU A 1 112 ? -7.139 -14.636 8.729 1.00 82.31 112 LEU A O 1
ATOM 851 N N . ALA A 1 113 ? -6.232 -15.087 6.717 1.00 79.44 113 ALA A N 1
ATOM 852 C CA . ALA A 1 113 ? -7.443 -14.803 5.957 1.00 79.44 113 ALA A CA 1
ATOM 853 C C . ALA A 1 113 ? -8.414 -16.010 6.020 1.00 79.44 113 ALA A C 1
ATOM 855 O O . ALA A 1 113 ? -7.938 -17.147 6.128 1.00 79.44 113 ALA A O 1
ATOM 856 N N . PRO A 1 114 ? -9.737 -15.786 5.914 1.00 88.81 114 PRO A N 1
ATOM 857 C CA . PRO A 1 114 ? -10.387 -14.476 5.864 1.00 88.81 114 PRO A CA 1
ATOM 858 C C . PRO A 1 114 ? -10.357 -13.759 7.228 1.00 88.81 114 PRO A C 1
ATOM 860 O O . PRO A 1 114 ? -10.576 -14.368 8.271 1.00 88.81 114 PRO A O 1
ATOM 863 N N . LEU A 1 115 ? -10.061 -12.459 7.208 1.00 87.75 115 LEU A N 1
ATOM 864 C CA . LEU A 1 115 ? -9.987 -11.578 8.370 1.00 87.75 115 LEU A CA 1
ATOM 865 C C . LEU A 1 115 ? -11.386 -11.135 8.801 1.00 87.75 115 LEU A C 1
ATOM 867 O O . LEU A 1 115 ? -12.192 -10.704 7.977 1.00 87.75 115 LEU A O 1
ATOM 871 N N . THR A 1 116 ? -11.636 -11.157 10.105 1.00 90.88 116 THR A N 1
ATOM 872 C CA . THR A 1 116 ? -12.789 -10.492 10.722 1.00 90.88 116 THR A CA 1
ATOM 873 C C . THR A 1 116 ? -12.507 -9.008 10.983 1.00 90.88 116 THR A C 1
ATOM 875 O O . THR A 1 116 ? -11.355 -8.569 10.994 1.00 90.88 116 THR A O 1
ATOM 878 N N . ASP A 1 117 ? -13.546 -8.224 11.284 1.00 89.06 117 ASP A N 1
ATOM 879 C CA . ASP A 1 117 ? -13.386 -6.823 11.711 1.00 89.06 117 ASP A CA 1
ATOM 880 C C . ASP A 1 117 ? -12.461 -6.682 12.933 1.00 89.06 117 ASP A C 1
ATOM 882 O O . ASP A 1 117 ? -11.688 -5.723 13.041 1.00 89.06 117 ASP A O 1
ATOM 886 N N . THR A 1 118 ? -12.512 -7.658 13.846 1.00 91.50 118 THR A N 1
ATOM 887 C CA . THR A 1 118 ? -11.622 -7.730 15.008 1.00 91.50 118 THR A CA 1
ATOM 888 C C . THR A 1 118 ? -10.180 -7.984 14.577 1.00 91.50 118 THR A C 1
ATOM 890 O O . THR A 1 118 ? -9.297 -7.247 15.010 1.00 91.50 118 THR A O 1
ATOM 893 N N . ASP A 1 119 ? -9.933 -8.937 13.672 1.00 89.56 119 ASP A N 1
ATOM 894 C CA . ASP A 1 119 ? -8.585 -9.214 13.152 1.00 89.56 119 ASP A CA 1
ATOM 895 C C . ASP A 1 119 ? -7.971 -7.984 12.483 1.00 89.56 119 ASP A C 1
ATOM 897 O O . ASP A 1 119 ? -6.801 -7.668 12.700 1.00 89.56 119 ASP A O 1
ATOM 901 N N . VAL A 1 120 ? -8.766 -7.256 11.693 1.00 91.31 120 VAL A N 1
ATOM 902 C CA . VAL A 1 120 ? -8.332 -6.018 11.036 1.00 91.31 120 VAL A CA 1
ATOM 903 C C . VAL A 1 120 ? -7.963 -4.955 12.074 1.00 91.31 120 VAL A C 1
ATOM 905 O O . VAL A 1 120 ? -6.924 -4.299 11.955 1.00 91.31 120 VAL A O 1
ATOM 908 N N . HIS A 1 121 ? -8.787 -4.773 13.108 1.00 90.06 121 HIS A N 1
ATOM 909 C CA . HIS A 1 121 ? -8.488 -3.824 14.177 1.00 90.06 121 HIS A CA 1
ATOM 910 C C . HIS A 1 121 ? -7.207 -4.193 14.937 1.00 90.06 121 HIS A C 1
ATOM 912 O O . HIS A 1 121 ? -6.373 -3.324 15.201 1.00 90.06 121 HIS A O 1
ATOM 918 N N . GLU A 1 122 ? -7.022 -5.472 15.250 1.00 89.31 122 GLU A N 1
ATOM 919 C CA . GLU A 1 122 ? -5.828 -5.978 15.921 1.00 89.31 122 GLU A CA 1
ATOM 920 C C . GLU A 1 122 ? -4.575 -5.830 15.051 1.00 89.31 122 GLU A C 1
ATOM 922 O O . GLU A 1 122 ? -3.535 -5.406 15.549 1.00 89.31 122 GLU A O 1
ATOM 927 N N . LEU A 1 123 ? -4.660 -6.095 13.743 1.00 89.69 123 LEU A N 1
ATOM 928 C CA . LEU A 1 123 ? -3.546 -5.888 12.810 1.00 89.69 123 LEU A CA 1
ATOM 929 C C . LEU A 1 123 ? -3.089 -4.428 12.756 1.00 89.69 123 LEU A C 1
ATOM 931 O O . LEU A 1 123 ? -1.890 -4.171 12.665 1.00 89.69 123 LEU A O 1
ATOM 935 N N . LEU A 1 124 ? -4.024 -3.477 12.821 1.00 89.81 124 LEU A N 1
ATOM 936 C CA . LEU A 1 124 ? -3.707 -2.047 12.796 1.00 89.81 124 LEU A CA 1
ATOM 937 C C . LEU A 1 124 ? -3.164 -1.519 14.128 1.00 89.81 124 LEU A C 1
ATOM 939 O O . LEU A 1 124 ? -2.483 -0.497 14.136 1.00 89.81 124 LEU A O 1
ATOM 943 N N . THR A 1 125 ? -3.474 -2.179 15.245 1.00 89.75 125 THR A N 1
ATOM 944 C CA . THR A 1 125 ? -3.120 -1.705 16.594 1.00 89.75 125 THR A CA 1
ATOM 945 C C . THR A 1 125 ? -1.957 -2.462 17.234 1.00 89.75 125 THR A C 1
ATOM 947 O O . THR A 1 125 ? -1.330 -1.931 18.147 1.00 89.75 125 THR A O 1
ATOM 950 N N . ALA A 1 126 ? -1.629 -3.663 16.749 1.00 88.56 126 ALA A N 1
ATOM 951 C CA . ALA A 1 126 ? -0.531 -4.483 17.261 1.00 88.56 126 ALA A CA 1
ATOM 952 C C . ALA A 1 126 ? 0.881 -3.906 17.021 1.00 88.56 126 ALA A C 1
ATOM 954 O O . ALA A 1 126 ? 1.717 -4.046 17.919 1.00 88.56 126 ALA A O 1
ATOM 955 N N . PRO A 1 127 ? 1.197 -3.276 15.868 1.00 88.00 127 PRO A N 1
ATOM 956 C CA . PRO A 1 127 ? 2.516 -2.692 15.657 1.00 88.00 127 PRO A CA 1
ATOM 957 C C . PRO A 1 127 ? 2.808 -1.575 16.663 1.00 88.00 127 PRO A C 1
ATOM 959 O O . PRO A 1 127 ? 1.962 -0.733 16.959 1.00 88.00 127 PRO A O 1
ATOM 962 N N . ARG A 1 128 ? 4.050 -1.494 17.139 1.00 82.31 128 ARG A N 1
ATOM 963 C CA . ARG A 1 128 ? 4.527 -0.416 18.021 1.00 82.31 128 ARG A CA 1
ATOM 964 C C . ARG A 1 128 ? 4.395 0.960 17.375 1.00 82.31 128 ARG A C 1
ATOM 966 O O . ARG A 1 128 ? 4.317 1.958 18.088 1.00 82.31 128 ARG A O 1
ATOM 973 N N . CYS A 1 129 ? 4.380 1.031 16.045 1.00 82.75 129 CYS A N 1
ATOM 974 C CA . CYS A 1 129 ? 4.146 2.260 15.298 1.00 82.75 129 CYS A CA 1
ATOM 975 C C . CYS A 1 129 ? 2.664 2.661 15.181 1.00 82.75 129 CYS A C 1
ATOM 977 O O . CYS A 1 129 ? 2.401 3.785 14.755 1.00 82.75 129 CYS A O 1
ATOM 979 N N . ALA A 1 130 ? 1.705 1.826 15.605 1.00 86.81 130 ALA A N 1
ATOM 980 C CA . ALA A 1 130 ? 0.272 2.121 15.521 1.00 86.81 130 ALA A CA 1
ATOM 981 C C . ALA A 1 130 ? -0.138 3.494 16.101 1.00 86.81 130 ALA A C 1
ATOM 983 O O . ALA A 1 130 ? -0.951 4.171 15.468 1.00 86.81 130 ALA A O 1
ATOM 984 N N . PRO A 1 131 ? 0.445 3.999 17.214 1.00 86.62 131 PRO A N 1
ATOM 985 C CA . PRO A 1 131 ? 0.135 5.342 17.709 1.00 86.62 131 PRO A CA 1
ATOM 986 C C . PRO A 1 131 ? 0.427 6.473 16.711 1.00 86.62 131 PRO A C 1
ATOM 988 O O . PRO A 1 131 ? -0.154 7.546 16.830 1.00 86.62 131 PRO A O 1
ATOM 991 N N . LEU A 1 132 ? 1.294 6.262 15.712 1.00 84.31 132 LEU A N 1
ATOM 992 C CA . LEU A 1 132 ? 1.549 7.251 14.657 1.00 84.31 132 LEU A CA 1
ATOM 993 C C . LEU A 1 132 ? 0.335 7.457 13.743 1.00 84.31 132 LEU A C 1
ATOM 995 O O . LEU A 1 132 ? 0.188 8.540 13.180 1.00 84.31 132 LEU A O 1
ATOM 999 N N . LEU A 1 133 ? -0.540 6.454 13.627 1.00 85.44 133 LEU A N 1
ATOM 1000 C CA . LEU A 1 133 ? -1.793 6.546 12.874 1.00 85.44 133 LEU A CA 1
ATOM 1001 C C . LEU A 1 133 ? -2.808 7.460 13.577 1.00 85.44 133 LEU A C 1
ATOM 1003 O O . LEU A 1 133 ? -3.676 8.034 12.932 1.00 85.44 133 LEU A O 1
ATOM 1007 N N . LEU A 1 134 ? -2.680 7.644 14.893 1.00 84.62 134 LEU A N 1
ATOM 1008 C CA . LEU A 1 134 ? -3.565 8.486 15.706 1.00 84.62 134 LEU A CA 1
ATOM 1009 C C . LEU A 1 134 ? -3.100 9.949 15.784 1.00 84.62 134 LEU A C 1
ATOM 1011 O O . LEU A 1 134 ? -3.648 10.731 16.557 1.00 84.62 134 LEU A O 1
ATOM 1015 N N . GLY A 1 135 ? -2.090 10.317 14.993 1.00 76.25 135 GLY A N 1
ATOM 1016 C CA . GLY A 1 135 ? -1.451 11.625 15.039 1.00 76.25 135 GLY A CA 1
ATOM 1017 C C . GLY A 1 135 ? -0.238 11.632 15.971 1.00 76.25 135 GLY A C 1
ATOM 1018 O O . GLY A 1 135 ? -0.278 11.195 17.120 1.00 76.25 135 GLY A O 1
ATOM 1019 N N . HIS A 1 136 ? 0.890 12.142 15.475 1.00 70.38 136 HIS A N 1
ATOM 1020 C CA . HIS A 1 136 ? 2.140 12.225 16.233 1.00 70.38 136 HIS A CA 1
ATOM 1021 C C . HIS A 1 136 ? 2.839 13.564 15.999 1.00 70.38 136 HIS A C 1
ATOM 1023 O O . HIS A 1 136 ? 3.030 13.982 14.857 1.00 70.38 136 HIS A O 1
ATOM 1029 N N . ARG A 1 137 ? 3.268 14.228 17.084 1.00 66.06 137 ARG A N 1
ATOM 1030 C CA . ARG A 1 137 ? 3.955 15.540 17.059 1.00 66.06 137 ARG A CA 1
ATOM 1031 C C . ARG A 1 137 ? 3.204 16.606 16.239 1.00 66.06 137 ARG A C 1
ATOM 1033 O O . ARG A 1 137 ? 3.805 17.270 15.398 1.00 66.06 137 ARG A O 1
ATOM 1040 N N . GLY A 1 138 ? 1.901 16.753 16.487 1.00 67.31 138 GLY A N 1
ATOM 1041 C CA . GLY A 1 138 ? 1.057 17.777 15.856 1.00 67.31 138 GLY A CA 1
ATOM 1042 C C . GLY A 1 138 ? 0.528 17.426 14.462 1.00 67.31 138 GLY A C 1
ATOM 1043 O O . GLY A 1 138 ? -0.099 18.274 13.840 1.00 67.31 138 GLY A O 1
ATOM 1044 N N . ALA A 1 139 ? 0.774 16.210 13.965 1.00 75.44 139 ALA A N 1
ATOM 1045 C CA . ALA A 1 139 ? 0.109 15.700 12.768 1.00 75.44 139 ALA A CA 1
ATOM 1046 C C . ALA A 1 139 ? -1.317 15.229 13.091 1.00 75.44 139 ALA A C 1
ATOM 1048 O O . ALA A 1 139 ? -1.548 14.678 14.169 1.00 75.44 139 ALA A O 1
ATOM 1049 N N . GLU A 1 140 ? -2.237 15.418 12.147 1.00 84.12 140 GLU A N 1
ATOM 1050 C CA . GLU A 1 140 ? -3.602 14.898 12.243 1.00 84.12 140 GLU A CA 1
ATOM 1051 C C . GLU A 1 140 ? -3.620 13.357 12.199 1.00 84.12 140 GLU A C 1
ATOM 1053 O O . GLU A 1 140 ? -2.741 12.751 11.571 1.00 84.12 140 GLU A O 1
ATOM 1058 N N . PRO A 1 141 ? -4.602 12.714 12.857 1.00 89.06 141 PRO A N 1
ATOM 1059 C CA . PRO A 1 141 ? -4.845 11.285 12.706 1.00 89.06 141 PRO A CA 1
ATOM 1060 C C . PRO A 1 141 ? -5.111 10.916 11.245 1.00 89.06 141 PRO A C 1
ATOM 1062 O O . PRO A 1 141 ? -5.716 11.684 10.500 1.00 89.06 141 PRO A O 1
ATOM 1065 N N . VAL A 1 142 ? -4.686 9.724 10.839 1.00 91.12 142 VAL A N 1
ATOM 1066 C CA . VAL A 1 142 ? -5.013 9.196 9.511 1.00 91.12 142 VAL A CA 1
ATOM 1067 C C . VAL A 1 142 ? -6.442 8.659 9.487 1.00 91.12 142 VAL A C 1
ATOM 1069 O O . VAL A 1 142 ? -6.993 8.275 10.522 1.00 91.12 142 VAL A O 1
ATOM 1072 N N . ASP A 1 143 ? -7.017 8.548 8.294 1.00 92.25 143 ASP A N 1
ATOM 1073 C CA . ASP A 1 143 ? -8.270 7.838 8.083 1.00 92.25 143 ASP A CA 1
ATOM 1074 C C . ASP A 1 143 ? -8.068 6.327 8.291 1.00 92.25 143 ASP A C 1
ATOM 1076 O O . ASP A 1 143 ? -7.737 5.566 7.373 1.00 92.25 143 ASP A O 1
ATOM 1080 N N . LEU A 1 144 ? -8.281 5.887 9.531 1.00 92.69 144 LEU A N 1
ATOM 1081 C CA . LEU A 1 144 ? -8.242 4.478 9.908 1.00 92.69 144 LEU A CA 1
ATOM 1082 C C . LEU A 1 144 ? -9.317 3.648 9.201 1.00 92.69 144 LEU A C 1
ATOM 1084 O O . LEU A 1 144 ? -9.107 2.451 9.018 1.00 92.69 144 LEU A O 1
ATOM 1088 N N . ALA A 1 145 ? -10.455 4.235 8.819 1.00 93.44 145 ALA A N 1
ATOM 1089 C CA . ALA A 1 145 ? -11.506 3.500 8.126 1.00 93.44 145 ALA A CA 1
ATOM 1090 C C . ALA A 1 145 ? -11.032 3.076 6.732 1.00 93.44 145 ALA A C 1
ATOM 1092 O O . ALA A 1 145 ? -11.223 1.920 6.358 1.00 93.44 145 ALA A O 1
ATOM 1093 N N . SER A 1 146 ? -10.314 3.949 6.019 1.00 94.12 146 SER A N 1
ATOM 1094 C CA . SER A 1 146 ? -9.721 3.598 4.721 1.00 94.12 146 SER A CA 1
ATOM 1095 C C . SER A 1 146 ? -8.700 2.452 4.814 1.00 94.12 146 SER A C 1
ATOM 1097 O O . SER A 1 146 ? -8.669 1.577 3.952 1.00 94.12 146 SER A O 1
ATOM 1099 N N . LEU A 1 147 ? -7.889 2.406 5.880 1.00 93.06 147 LEU A N 1
ATOM 1100 C CA . LEU A 1 147 ? -6.926 1.319 6.096 1.00 93.06 147 LEU A CA 1
ATOM 1101 C C . LEU A 1 147 ? -7.618 -0.002 6.443 1.00 93.06 147 LEU A C 1
ATOM 1103 O O . LEU A 1 147 ? -7.180 -1.061 5.991 1.00 93.06 147 LEU A O 1
ATOM 1107 N N . LYS A 1 148 ? -8.705 0.055 7.223 1.00 94.00 148 LYS A N 1
ATOM 1108 C CA . LYS A 1 148 ? -9.539 -1.116 7.517 1.00 94.00 148 LYS A CA 1
ATOM 1109 C C . LYS A 1 148 ? -10.170 -1.679 6.246 1.00 94.00 148 LYS A C 1
ATOM 1111 O O . LYS A 1 148 ? -10.075 -2.880 6.016 1.00 94.00 148 LYS A O 1
ATOM 1116 N N . ASP A 1 149 ? -10.752 -0.818 5.411 1.00 94.12 149 ASP A N 1
ATOM 1117 C CA . ASP A 1 149 ? -11.353 -1.206 4.130 1.00 94.12 149 ASP A CA 1
ATOM 1118 C C . ASP A 1 149 ? -10.313 -1.834 3.187 1.00 94.12 149 ASP A C 1
ATOM 1120 O O . ASP A 1 149 ? -10.564 -2.890 2.607 1.00 94.12 149 ASP A O 1
ATOM 1124 N N . LEU A 1 150 ? -9.101 -1.270 3.106 1.00 93.44 150 LEU A N 1
ATOM 1125 C CA . LEU A 1 150 ? -8.000 -1.861 2.338 1.00 93.44 150 LEU A CA 1
ATOM 1126 C C . LEU A 1 150 ? -7.659 -3.285 2.811 1.00 93.44 150 LEU A C 1
ATOM 1128 O O . LEU A 1 150 ? -7.553 -4.196 1.988 1.00 93.44 150 LEU A O 1
ATOM 1132 N N . LEU A 1 151 ? -7.496 -3.493 4.122 1.00 92.62 151 LEU A N 1
ATOM 1133 C CA . LEU A 1 151 ? -7.186 -4.813 4.685 1.00 92.62 151 LEU A CA 1
ATOM 1134 C C . LEU A 1 151 ? -8.326 -5.816 4.467 1.00 92.62 151 LEU A C 1
ATOM 1136 O O . LEU A 1 151 ? -8.063 -6.957 4.083 1.00 92.62 151 LEU A O 1
ATOM 1140 N N . ALA A 1 152 ? -9.578 -5.392 4.650 1.00 90.31 152 ALA A N 1
ATOM 1141 C CA . ALA A 1 152 ? -10.751 -6.227 4.405 1.00 90.31 152 ALA A CA 1
ATOM 1142 C C . ALA A 1 152 ? -10.841 -6.660 2.932 1.00 90.31 152 ALA A C 1
ATOM 1144 O O . ALA A 1 152 ? -11.049 -7.837 2.644 1.00 90.31 152 ALA A O 1
ATOM 1145 N N . ARG A 1 153 ? -10.589 -5.749 1.983 1.00 91.56 153 ARG A N 1
ATOM 1146 C CA . ARG A 1 153 ? -10.570 -6.066 0.543 1.00 91.56 153 ARG A CA 1
ATOM 1147 C C . ARG A 1 153 ? -9.442 -7.015 0.157 1.00 91.56 153 ARG A C 1
ATOM 1149 O O . ARG A 1 153 ? -9.663 -7.912 -0.649 1.00 91.56 153 ARG A O 1
ATOM 1156 N N . LEU A 1 154 ? -8.245 -6.834 0.718 1.00 90.69 154 LEU A N 1
ATOM 1157 C CA . LEU A 1 154 ? -7.127 -7.757 0.492 1.00 90.69 154 LEU A CA 1
ATOM 1158 C C . LEU A 1 154 ? -7.435 -9.151 1.046 1.00 90.69 154 LEU A C 1
ATOM 1160 O O . LEU A 1 154 ? -7.123 -10.147 0.399 1.00 90.69 154 LEU A O 1
ATOM 1164 N N . SER A 1 155 ? -8.077 -9.219 2.212 1.00 89.81 155 SER A N 1
ATOM 1165 C CA . SER A 1 155 ? -8.548 -10.476 2.782 1.00 89.81 155 SER A CA 1
ATOM 1166 C C . SER A 1 155 ? -9.584 -11.157 1.892 1.00 89.81 155 SER A C 1
ATOM 1168 O O . SER A 1 155 ? -9.445 -12.341 1.607 1.00 89.81 155 SER A O 1
ATOM 1170 N N . GLN A 1 156 ? -10.597 -10.416 1.437 1.00 89.44 156 GLN A N 1
ATOM 1171 C CA . GLN A 1 156 ? -11.630 -10.943 0.548 1.00 89.44 156 GLN A CA 1
ATOM 1172 C C . GLN A 1 156 ? -11.020 -11.450 -0.765 1.00 89.44 156 GLN A C 1
ATOM 1174 O O . GLN A 1 156 ? -11.324 -12.550 -1.205 1.00 89.44 156 GLN A O 1
ATOM 1179 N N . MET A 1 157 ? -10.077 -10.703 -1.346 1.00 88.88 157 MET A N 1
ATOM 1180 C CA . MET A 1 157 ? -9.353 -11.127 -2.547 1.00 88.88 157 MET A CA 1
ATOM 1181 C C . MET A 1 157 ? -8.570 -12.429 -2.332 1.00 88.88 157 MET A C 1
ATOM 1183 O O . MET A 1 157 ? -8.492 -13.245 -3.245 1.00 88.88 157 MET A O 1
ATOM 1187 N N . ALA A 1 158 ? -7.978 -12.625 -1.151 1.00 85.88 158 ALA A N 1
ATOM 1188 C CA . ALA A 1 158 ? -7.268 -13.859 -0.822 1.00 85.88 158 ALA A CA 1
ATOM 1189 C C . ALA A 1 158 ? -8.197 -15.070 -0.663 1.00 85.88 158 ALA A C 1
ATOM 1191 O O . ALA A 1 158 ? -7.763 -16.189 -0.930 1.00 85.88 158 ALA A O 1
ATOM 1192 N N . ASP A 1 159 ? -9.446 -14.848 -0.254 1.00 86.38 159 ASP A N 1
ATOM 1193 C CA . ASP A 1 159 ? -10.470 -15.891 -0.151 1.00 86.38 159 ASP A CA 1
ATOM 1194 C C . ASP A 1 159 ? -11.072 -16.227 -1.528 1.00 86.38 159 ASP A C 1
ATOM 1196 O O . ASP A 1 159 ? -11.160 -17.393 -1.914 1.00 86.38 159 ASP A O 1
ATOM 1200 N N . ASP A 1 160 ? -11.385 -15.198 -2.320 1.00 86.44 160 ASP A N 1
ATOM 1201 C CA . ASP A 1 160 ? -12.031 -15.331 -3.632 1.00 86.44 160 ASP A CA 1
ATOM 1202 C C . ASP A 1 160 ? -11.100 -15.859 -4.732 1.00 86.44 160 ASP A C 1
ATOM 1204 O O . ASP A 1 160 ? -11.574 -16.411 -5.729 1.00 86.44 160 ASP A O 1
ATOM 1208 N N . LEU A 1 161 ? -9.781 -15.671 -4.590 1.00 87.62 161 LEU A N 1
ATOM 1209 C CA . LEU A 1 161 ? -8.787 -16.033 -5.603 1.00 87.62 161 LEU A CA 1
ATOM 1210 C C . LEU A 1 161 ? 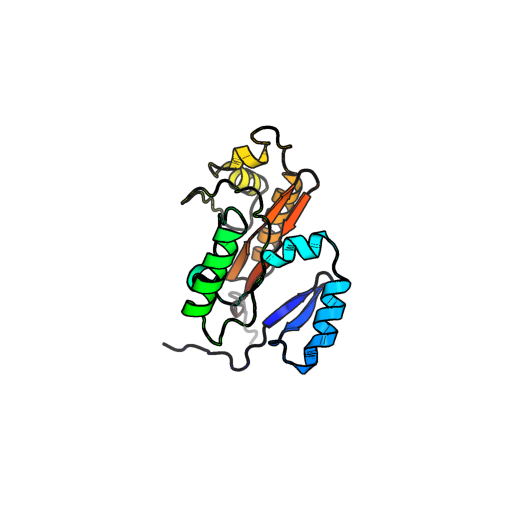-7.779 -17.062 -5.060 1.00 87.62 161 LEU A C 1
ATOM 1212 O O . LEU A 1 161 ? -6.708 -16.683 -4.578 1.00 87.62 161 LEU A O 1
ATOM 1216 N N . PRO A 1 162 ? -8.051 -18.374 -5.189 1.00 84.62 162 PRO A N 1
ATOM 1217 C CA . PRO A 1 162 ? -7.168 -19.439 -4.706 1.00 84.62 162 PRO A CA 1
ATOM 1218 C C . PRO A 1 162 ? -5.757 -19.445 -5.322 1.00 84.62 162 PRO A C 1
ATOM 1220 O O . PRO A 1 162 ? -4.833 -20.045 -4.766 1.00 84.62 162 PRO A O 1
ATOM 1223 N N . GLU A 1 163 ? -5.580 -18.827 -6.488 1.00 86.69 163 GLU A N 1
ATOM 1224 C CA . GLU A 1 163 ? -4.298 -18.619 -7.159 1.00 86.69 163 GLU A CA 1
ATOM 1225 C C . GLU A 1 163 ? -3.448 -17.528 -6.492 1.00 86.69 163 GLU A C 1
ATOM 1227 O O . GLU A 1 163 ? -2.244 -17.453 -6.757 1.00 86.69 163 GLU A O 1
ATOM 1232 N N . LEU A 1 164 ? -4.030 -16.684 -5.630 1.00 86.44 164 LEU A N 1
ATOM 1233 C CA . LEU A 1 164 ? -3.318 -15.620 -4.932 1.00 86.44 164 LEU A CA 1
ATOM 1234 C C . LEU A 1 164 ? -2.327 -16.203 -3.917 1.00 86.44 164 LEU A C 1
ATOM 1236 O O . LEU A 1 164 ? -2.670 -16.589 -2.805 1.00 86.44 164 LEU A O 1
ATOM 1240 N N . ALA A 1 165 ? -1.049 -16.211 -4.282 1.00 82.75 165 ALA A N 1
ATOM 1241 C CA . ALA A 1 165 ? 0.043 -16.699 -3.441 1.00 82.75 165 ALA A CA 1
ATOM 1242 C C . ALA A 1 165 ? 0.725 -15.595 -2.615 1.00 82.75 165 ALA A C 1
ATOM 1244 O O . ALA A 1 165 ? 1.723 -15.853 -1.929 1.00 82.75 165 ALA A O 1
ATOM 1245 N N . GLY A 1 166 ? 0.265 -14.353 -2.746 1.00 79.44 166 GLY A N 1
ATOM 1246 C CA . GLY A 1 166 ? 0.715 -13.216 -1.952 1.00 79.44 166 GLY A CA 1
ATOM 1247 C C . GLY A 1 166 ? 0.430 -11.877 -2.623 1.00 79.44 166 GLY A C 1
ATOM 1248 O O . GLY A 1 166 ? 0.456 -11.765 -3.849 1.00 79.44 166 GLY A O 1
ATOM 1249 N N . ALA A 1 167 ? 0.217 -10.857 -1.799 1.00 83.38 167 ALA A N 1
ATOM 1250 C CA . ALA A 1 167 ? 0.132 -9.463 -2.204 1.00 83.38 167 ALA A CA 1
ATOM 1251 C C . ALA A 1 167 ? 1.016 -8.620 -1.276 1.00 83.38 167 ALA A C 1
ATOM 1253 O O . ALA A 1 167 ? 1.007 -8.805 -0.061 1.00 83.38 167 ALA A O 1
ATOM 1254 N N . GLU A 1 168 ? 1.792 -7.712 -1.853 1.00 81.75 168 GLU A N 1
ATOM 1255 C CA . GLU A 1 168 ? 2.601 -6.730 -1.138 1.00 81.75 168 GLU A CA 1
ATOM 1256 C C . GLU A 1 168 ? 2.165 -5.341 -1.594 1.00 81.75 168 GLU A C 1
ATOM 1258 O O . GLU A 1 168 ? 2.204 -5.053 -2.787 1.00 81.75 168 GLU A O 1
ATOM 1263 N N . CYS A 1 169 ? 1.759 -4.484 -0.660 1.00 81.88 169 CYS A N 1
ATOM 1264 C CA . CYS A 1 169 ? 1.441 -3.083 -0.922 1.00 81.88 169 CYS A CA 1
ATOM 1265 C C . CYS A 1 169 ? 2.507 -2.220 -0.246 1.00 81.88 169 CYS A C 1
ATOM 1267 O O . CYS A 1 169 ? 2.533 -2.130 0.982 1.00 81.88 169 CYS A O 1
ATOM 1269 N N . ASN A 1 170 ? 3.407 -1.617 -1.025 1.00 76.44 170 ASN A N 1
ATOM 1270 C CA . ASN A 1 170 ? 4.550 -0.899 -0.467 1.00 76.44 170 ASN A CA 1
ATOM 1271 C C . ASN A 1 170 ? 5.040 0.251 -1.373 1.00 76.44 170 ASN A C 1
ATOM 1273 O O . ASN A 1 170 ? 5.697 -0.015 -2.376 1.00 76.44 170 ASN A O 1
ATOM 1277 N N . PRO A 1 171 ? 4.823 1.530 -1.014 1.00 75.81 171 PRO A N 1
ATOM 1278 C CA . PRO A 1 171 ? 4.199 1.995 0.223 1.00 75.81 171 PRO A CA 1
ATOM 1279 C C . PRO A 1 171 ? 2.673 2.121 0.122 1.00 75.81 171 PRO A C 1
ATOM 1281 O O . PRO A 1 171 ? 2.112 2.412 -0.938 1.00 75.81 171 PRO A O 1
ATOM 1284 N N . VAL A 1 172 ? 2.018 2.009 1.279 1.00 83.19 172 VAL A N 1
ATOM 1285 C CA . VAL A 1 172 ? 0.668 2.538 1.509 1.00 83.19 172 VAL A CA 1
ATOM 1286 C C . VAL A 1 172 ? 0.811 3.893 2.190 1.00 83.19 172 VAL A C 1
ATOM 1288 O O . VAL A 1 172 ? 1.394 3.992 3.269 1.00 83.19 172 VAL A O 1
ATOM 1291 N N . ILE A 1 173 ? 0.305 4.949 1.558 1.00 84.19 173 ILE A N 1
ATOM 1292 C CA . ILE A 1 173 ? 0.296 6.290 2.141 1.00 84.19 173 ILE A CA 1
ATOM 1293 C C . ILE A 1 173 ? -1.069 6.530 2.777 1.00 84.19 173 ILE A C 1
ATOM 1295 O O . ILE A 1 173 ? -2.062 6.600 2.060 1.00 84.19 173 ILE A O 1
ATOM 1299 N N . ALA A 1 174 ? -1.104 6.691 4.099 1.00 86.25 174 ALA A N 1
ATOM 1300 C CA . ALA A 1 174 ? -2.299 7.050 4.857 1.00 86.25 174 ALA A CA 1
ATOM 1301 C C . ALA A 1 174 ? -2.287 8.541 5.227 1.00 86.25 174 ALA A C 1
ATOM 1303 O O . ALA A 1 174 ? -1.253 9.082 5.628 1.00 86.25 174 ALA A O 1
ATOM 1304 N N . ARG A 1 175 ? -3.434 9.199 5.079 1.00 87.31 175 ARG A N 1
ATOM 1305 C CA . ARG A 1 175 ? -3.677 10.623 5.333 1.00 87.31 175 ARG A CA 1
ATOM 1306 C C . ARG A 1 175 ? -5.031 10.797 6.037 1.00 87.31 175 ARG A C 1
ATOM 1308 O O . ARG A 1 175 ? -5.804 9.841 6.078 1.00 87.31 175 ARG A O 1
ATOM 1315 N N . PRO A 1 176 ? -5.339 11.983 6.588 1.00 88.00 176 PRO A N 1
ATOM 1316 C CA . PRO A 1 176 ? -6.644 12.246 7.202 1.00 88.00 176 PRO A CA 1
ATOM 1317 C C . PRO A 1 176 ? -7.836 12.093 6.242 1.00 88.00 176 PRO A C 1
ATOM 1319 O O . PRO A 1 176 ? -8.952 11.869 6.692 1.00 88.00 176 PRO A O 1
ATOM 1322 N N . ASP A 1 177 ? -7.602 12.205 4.931 1.00 87.44 177 ASP A N 1
ATOM 1323 C CA . ASP A 1 177 ? -8.606 12.126 3.864 1.00 87.44 177 ASP A CA 1
ATOM 1324 C C . ASP A 1 177 ? -8.645 10.767 3.138 1.00 87.44 177 ASP A C 1
ATOM 1326 O O . ASP A 1 177 ? -9.370 10.616 2.155 1.00 87.44 177 ASP A O 1
ATOM 1330 N N . GLY A 1 178 ? -7.873 9.778 3.602 1.00 90.38 178 GLY A N 1
ATOM 1331 C CA . GLY A 1 178 ? -7.907 8.416 3.070 1.00 90.38 178 GLY A CA 1
ATOM 1332 C C . GLY A 1 178 ? -6.538 7.746 2.992 1.00 90.38 178 GLY A C 1
ATOM 1333 O O . GLY A 1 178 ? -5.536 8.217 3.534 1.00 90.38 178 GLY A O 1
ATOM 1334 N N . SER A 1 179 ? -6.473 6.627 2.272 1.00 89.19 179 SER A N 1
ATOM 1335 C CA . SER A 1 179 ? -5.225 5.914 2.007 1.00 89.19 179 SER A CA 1
ATOM 1336 C C . SER A 1 179 ? -5.052 5.591 0.528 1.00 89.19 179 SER A C 1
ATOM 1338 O O . SER A 1 179 ? -6.004 5.493 -0.244 1.00 89.19 179 SER A O 1
ATOM 1340 N N . THR A 1 180 ? -3.798 5.479 0.099 1.00 84.88 180 THR A N 1
ATOM 1341 C CA . THR A 1 180 ? -3.441 5.178 -1.288 1.00 84.88 180 THR A CA 1
ATOM 1342 C C . THR A 1 180 ? -2.303 4.177 -1.320 1.00 84.88 180 THR A C 1
ATOM 1344 O O . THR A 1 180 ? -1.229 4.426 -0.769 1.00 84.88 180 THR A O 1
ATOM 1347 N N . VAL A 1 181 ? -2.519 3.064 -2.014 1.00 83.69 181 VAL A N 1
ATOM 1348 C CA . VAL A 1 181 ? -1.456 2.121 -2.364 1.00 83.69 181 VAL A CA 1
ATOM 1349 C C . VAL A 1 181 ? -0.702 2.684 -3.566 1.00 83.69 181 VAL A C 1
ATOM 1351 O O . VAL A 1 181 ? -1.281 2.857 -4.635 1.00 83.69 181 VAL A O 1
ATOM 1354 N N . VAL A 1 182 ? 0.576 3.020 -3.387 1.00 77.50 182 VAL A N 1
ATOM 1355 C CA . VAL A 1 182 ? 1.392 3.634 -4.452 1.00 77.50 182 VAL A CA 1
ATOM 1356 C C . VAL A 1 182 ? 1.993 2.583 -5.379 1.00 77.50 182 VAL A C 1
ATOM 1358 O O . VAL A 1 182 ? 2.131 2.828 -6.575 1.00 77.50 182 VAL A O 1
ATOM 1361 N N . ASP A 1 183 ? 2.349 1.429 -4.820 1.00 69.38 183 ASP A N 1
ATOM 1362 C CA . ASP A 1 183 ? 2.824 0.258 -5.548 1.00 69.38 183 ASP A CA 1
ATOM 1363 C C . ASP A 1 183 ? 2.244 -0.999 -4.906 1.00 69.38 183 ASP A C 1
ATOM 1365 O O . ASP A 1 183 ? 2.129 -1.097 -3.678 1.00 69.38 183 ASP A O 1
ATOM 1369 N N . ALA A 1 184 ? 1.881 -1.953 -5.756 1.00 79.69 184 ALA A N 1
ATOM 1370 C CA . ALA A 1 184 ? 1.401 -3.251 -5.335 1.00 79.69 184 ALA A CA 1
ATOM 1371 C C . ALA A 1 184 ? 2.027 -4.340 -6.201 1.00 79.69 184 ALA A C 1
ATOM 1373 O O . ALA A 1 184 ? 1.999 -4.281 -7.432 1.00 79.69 184 ALA A O 1
ATOM 1374 N N . ARG A 1 185 ? 2.540 -5.382 -5.554 1.00 76.81 185 ARG A N 1
ATOM 1375 C CA . ARG A 1 185 ? 3.000 -6.597 -6.213 1.00 76.81 185 ARG A CA 1
ATOM 1376 C C . ARG A 1 185 ? 2.114 -7.755 -5.806 1.00 76.81 185 ARG A C 1
ATOM 1378 O O . ARG A 1 185 ? 2.056 -8.122 -4.639 1.00 76.81 185 ARG A O 1
ATOM 1385 N N . VAL 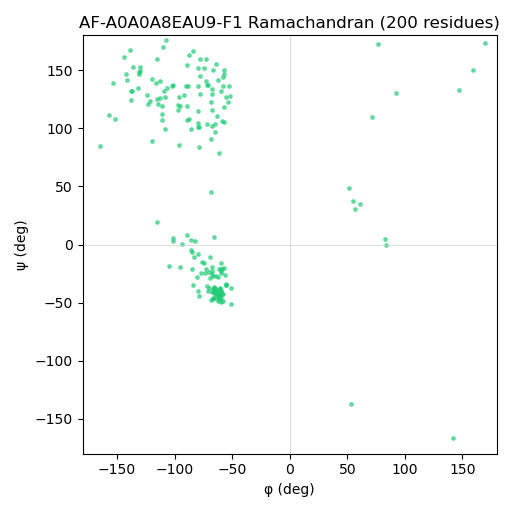A 1 186 ? 1.488 -8.373 -6.796 1.00 80.75 186 VAL A N 1
ATOM 1386 C CA . VAL A 1 186 ? 0.673 -9.573 -6.619 1.00 80.75 186 VAL A CA 1
ATOM 1387 C C . VAL A 1 186 ? 1.405 -10.761 -7.226 1.00 80.75 186 VAL A C 1
ATOM 1389 O O . VAL A 1 186 ? 1.914 -10.686 -8.345 1.00 80.75 186 VAL A O 1
ATOM 1392 N N . ARG A 1 187 ? 1.482 -11.863 -6.481 1.00 81.56 187 ARG A N 1
ATOM 1393 C CA . ARG A 1 187 ? 2.042 -13.129 -6.949 1.00 81.56 187 ARG A CA 1
ATOM 1394 C C . ARG A 1 187 ? 0.920 -14.142 -7.082 1.00 81.56 187 ARG A C 1
ATOM 1396 O O . ARG A 1 187 ? 0.298 -14.507 -6.090 1.00 81.56 187 ARG A O 1
ATOM 1403 N N . LEU A 1 188 ? 0.728 -14.631 -8.300 1.00 83.06 188 LEU A N 1
ATOM 1404 C CA . LEU A 1 188 ? -0.186 -15.726 -8.589 1.00 83.06 188 LEU A CA 1
ATOM 1405 C C . LEU A 1 188 ? 0.611 -17.012 -8.785 1.00 83.06 188 LEU A C 1
ATOM 1407 O O . LEU A 1 188 ? 1.654 -17.003 -9.444 1.00 83.06 188 LEU A O 1
ATOM 1411 N N . LEU A 1 189 ? 0.130 -18.108 -8.212 1.00 79.94 189 LEU A N 1
ATOM 1412 C CA . LEU A 1 189 ? 0.632 -19.445 -8.499 1.00 79.94 189 LEU A CA 1
ATOM 1413 C C . LEU A 1 189 ? -0.488 -20.266 -9.134 1.00 79.94 189 LEU A C 1
ATOM 1415 O O . LEU A 1 189 ? -1.625 -20.197 -8.669 1.00 79.94 189 LEU A O 1
ATOM 1419 N N . PRO A 1 190 ? -0.185 -21.072 -10.166 1.00 83.25 190 PRO A N 1
ATOM 1420 C CA . PRO A 1 190 ? -1.167 -21.985 -10.721 1.00 83.25 190 PRO A CA 1
ATOM 1421 C C . PRO A 1 190 ? -1.686 -22.906 -9.621 1.00 83.25 190 PRO A C 1
ATOM 1423 O O . PRO A 1 190 ? -0.924 -23.686 -9.043 1.00 83.25 190 PRO A O 1
ATOM 1426 N N . ARG A 1 191 ? -2.986 -22.845 -9.351 1.00 73.06 191 ARG A N 1
ATOM 1427 C CA . ARG A 1 191 ? -3.651 -23.792 -8.468 1.00 73.06 191 ARG A CA 1
ATOM 1428 C C . ARG A 1 191 ? -4.570 -24.650 -9.317 1.00 73.06 191 ARG A C 1
ATOM 1430 O O . ARG A 1 191 ? -5.546 -24.173 -9.880 1.00 73.06 191 ARG A O 1
ATOM 1437 N N . ARG A 1 192 ? -4.251 -25.941 -9.437 1.00 65.50 192 ARG A N 1
ATOM 1438 C CA . ARG A 1 192 ? -5.234 -26.893 -9.958 1.00 65.50 192 ARG A CA 1
ATOM 1439 C C . ARG A 1 192 ? -6.325 -27.005 -8.906 1.00 65.50 192 ARG A C 1
ATOM 1441 O O . ARG A 1 192 ? -6.018 -27.324 -7.759 1.00 65.50 192 ARG A O 1
ATOM 1448 N N . ALA A 1 193 ? -7.566 -26.727 -9.290 1.00 62.59 193 ALA A N 1
ATOM 1449 C CA . ALA A 1 193 ? -8.710 -27.047 -8.459 1.00 62.59 193 ALA A CA 1
ATOM 1450 C C . ALA A 1 193 ? -8.671 -28.555 -8.176 1.00 62.59 193 ALA A C 1
ATOM 1452 O O . ALA A 1 193 ? -8.898 -29.378 -9.063 1.00 62.59 193 ALA A O 1
ATOM 1453 N N . THR A 1 194 ? -8.299 -28.925 -6.954 1.00 59.94 194 THR A N 1
ATOM 1454 C CA . THR A 1 194 ? -8.532 -30.276 -6.465 1.00 59.94 194 THR A CA 1
ATOM 1455 C C . THR A 1 194 ? -9.985 -30.282 -6.042 1.00 59.94 194 THR A C 1
ATOM 1457 O O . THR A 1 194 ? -10.305 -29.725 -4.999 1.00 59.94 194 THR A O 1
ATOM 1460 N N . ASP A 1 195 ? -10.862 -30.833 -6.873 1.00 62.78 195 ASP A N 1
ATOM 1461 C CA . ASP A 1 195 ? -12.225 -31.141 -6.458 1.00 62.78 195 ASP A CA 1
ATOM 1462 C C . ASP A 1 195 ? -12.181 -32.465 -5.672 1.00 62.78 195 ASP A C 1
ATOM 1464 O O . ASP A 1 195 ? -12.005 -33.527 -6.281 1.00 62.78 195 ASP A O 1
ATOM 1468 N N . PRO A 1 196 ? -12.283 -32.446 -4.327 1.00 61.78 196 PRO A N 1
ATOM 1469 C CA . PRO A 1 196 ? -12.307 -33.676 -3.541 1.00 61.78 196 PRO A CA 1
ATOM 1470 C C . PRO A 1 196 ? -13.606 -34.472 -3.752 1.00 61.78 196 PRO A C 1
ATOM 1472 O O . PRO A 1 196 ? -13.686 -35.627 -3.336 1.00 61.78 196 PRO A O 1
ATOM 1475 N N . TYR A 1 197 ? -14.611 -33.880 -4.405 1.00 60.94 197 TYR A N 1
ATOM 1476 C CA . TYR A 1 197 ? -15.937 -34.435 -4.647 1.00 60.94 197 TYR A CA 1
ATOM 1477 C C . TYR A 1 197 ? -16.236 -34.667 -6.126 1.00 60.94 197 TYR A C 1
ATOM 1479 O O . TYR A 1 197 ? -17.411 -34.842 -6.458 1.00 60.94 197 TYR A O 1
ATOM 1487 N N . LEU A 1 198 ? -15.213 -34.741 -6.990 1.00 58.09 198 LEU A N 1
ATOM 1488 C CA . LEU A 1 198 ? -15.343 -35.180 -8.382 1.00 58.09 198 LEU A CA 1
ATOM 1489 C C . LEU A 1 198 ? -15.856 -36.635 -8.388 1.00 58.09 198 LEU A C 1
ATOM 1491 O O . LEU A 1 198 ? -15.110 -37.605 -8.536 1.00 58.09 198 LEU A O 1
ATOM 1495 N N . ARG A 1 199 ? -17.166 -36.795 -8.175 1.00 63.75 199 ARG A N 1
ATOM 1496 C CA . ARG A 1 199 ? -17.921 -38.017 -8.403 1.00 63.75 199 ARG A CA 1
ATOM 1497 C C . ARG A 1 199 ? -17.838 -38.231 -9.899 1.00 63.75 199 ARG A C 1
ATOM 1499 O O . ARG A 1 199 ? -18.568 -37.609 -10.665 1.00 63.75 199 ARG A O 1
ATOM 1506 N N . ARG A 1 200 ? -16.899 -39.077 -10.317 1.00 53.72 200 ARG A N 1
ATOM 1507 C CA . ARG A 1 200 ? -16.896 -39.619 -11.671 1.00 53.72 200 ARG A CA 1
ATOM 1508 C C . ARG A 1 200 ? -18.228 -40.342 -11.832 1.00 53.72 200 ARG A C 1
ATOM 1510 O O . ARG A 1 200 ? -18.439 -41.372 -11.194 1.00 53.72 200 ARG A O 1
ATOM 1517 N N . LEU A 1 201 ? -19.147 -39.751 -12.587 1.00 53.25 201 LEU A N 1
ATOM 1518 C CA . LEU A 1 201 ? -20.317 -40.482 -13.046 1.00 53.25 201 LEU A CA 1
ATOM 1519 C C . LEU A 1 201 ? -19.815 -41.540 -14.047 1.00 53.25 201 LEU A C 1
ATOM 1521 O O . LEU A 1 201 ? -18.986 -41.187 -14.892 1.00 53.25 201 LEU A O 1
ATOM 1525 N N . PRO A 1 202 ? -20.209 -42.813 -13.873 1.00 62.91 202 PRO A N 1
ATOM 1526 C CA . PRO A 1 202 ? -19.799 -43.916 -14.737 1.00 62.91 202 PRO A CA 1
ATOM 1527 C C . PRO A 1 202 ? -20.362 -43.797 -16.156 1.00 62.91 202 PRO A C 1
ATOM 1529 O O . PRO A 1 202 ? -21.434 -43.169 -16.323 1.00 62.91 202 PRO A O 1
#

Secondary structure (DSSP, 8-state):
------SS--EEEE-TTS-EEEE----GGGHHHHHHHHHTS-HHHHHHTTT---SS-TTTTT-------HHHHHHHHHHHHHHHHGGG-------PPPPPP---TT-----PSSPPHHHHHHHHHSSTTGGGGG--TTPPPP-HHHHHHHHHHHHHHHHH-TTEEEEEE--EEEETTEEEES-EEEE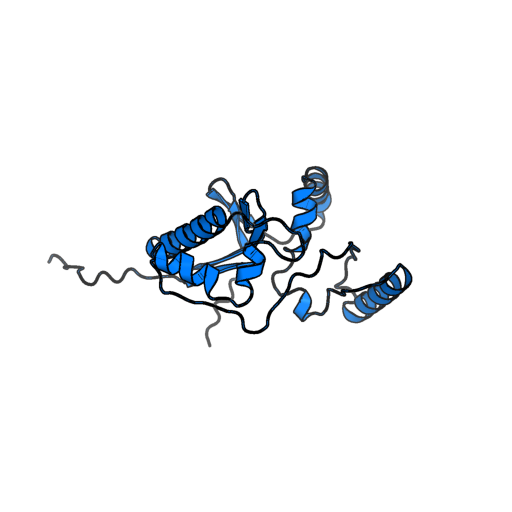E-------TT-----

Mean predicted aligned error: 15.0 Å

pLDDT: mean 72.01, std 16.28, range [22.91, 94.12]

Sequence (202 aa):
MTELVSEAGTVCALLADGSTVSLRPAGPADRERVLRLYDAMSADSLRNRFFMVSRRHKTERGGVLLDLRGAHAVRTAYRDLTARLGPAMTGALVQPMARRGTELLADHAARLAPLTDTDVHELLTAPRCAPLLLGHRGAEPVDLASLKDLLARLSQMADDLPELAGAECNPVIARPDGSTVVDARVRLLPRRATDPYLRRLP

Nearest PDB structures (foldseek):
  4xyl-assembly1_B  TM=6.340E-01  e=6.498E-08  Candidatus Korarchaeum cryptofilum OPF8
  4yak-assembly1_D  TM=6.615E-01  e=1.298E-07  Candidatus Korarchaeum cryptofilum OPF8
  4xym-assembly1_B  TM=6.625E-01  e=1.567E-07  Candidatus Korarchaeum cryptofilum OPF8
  4xyl-assembly1_D  TM=6.487E-01  e=2.592E-07  Candidatus Korarchaeum cryptofilum OPF8
  4yaj-assembly1_D  TM=6.242E-01  e=1.939E-06  Candidatus Korarchaeum cryptofilum OPF8

Foldseek 3Di:
DDDPPDPAPWDWDQDPVRDIDIDHDDDPVCVVVVVVVVVPDDPVRVVLCVQDDDPDDCVVQPVDDPPQDDDVSVVVSVVVNCVSCPPVDPDDDDDDDDDDDDDDPPFADDDDAPDDLVNLVCRLCRGPCSVVQCPDPPAHHFPSVQSSVVSNVVRVCVVVAVQFPDKDQPPWDTHNVHIDRSDMDTGGDDDDPPPVPPPPDD

Solvent-accessible surface area (backbone atoms only — not comparable to full-atom values): 13089 Å² total; per-residue (Å²): 142,80,82,84,75,73,82,71,84,62,45,81,44,76,45,99,87,72,50,76,45,82,42,63,82,84,55,83,88,43,48,68,62,54,49,54,52,57,76,68,49,51,75,64,54,60,66,54,49,76,79,67,74,68,105,57,66,49,67,84,76,60,76,64,87,77,92,62,70,56,74,65,41,48,55,52,50,52,52,52,49,45,69,73,46,42,91,75,54,88,75,87,85,90,75,85,79,75,82,84,73,91,83,64,86,93,60,73,66,87,82,66,73,72,60,49,78,65,52,48,52,47,52,58,56,64,26,84,66,32,62,56,48,65,27,52,96,89,43,73,39,36,30,59,65,45,52,44,52,52,52,50,50,55,24,49,49,51,64,76,33,80,33,54,73,45,75,47,67,65,54,64,50,71,34,65,91,32,59,44,72,76,35,74,51,75,42,74,45,95,61,80,83,80,63,92,74,73,72,78,77,131